Protein AF-A0A7W4G351-F1 (afdb_monomer_lite)

pLDDT: mean 87.18, std 16.2, range [34.84, 98.94]

Sequence (224 aa):
IVEAGATVTFDIKSRIDVRGEWLIAQGVTIQSGSGVQFNIYGVLTTTGVEGSEVVFTSSLDIPEKGSWSGIHVYNGSNVTLRYTQVKYAIYGIREVSISSATHLDIQYSLFEQNTHAIYINESKSDSGFISTIHYNSFVDNTTNLNTNGDYGSTIIDARYNWWGTADISEIMAKIYDRQDTSRSLLVNYGAYRRSIAWDDVFTNSIAVSWPEDLLVDGEYVLDG

Radius of gyration: 17.15 Å; chains: 1; bounding box: 39×33×50 Å

Foldse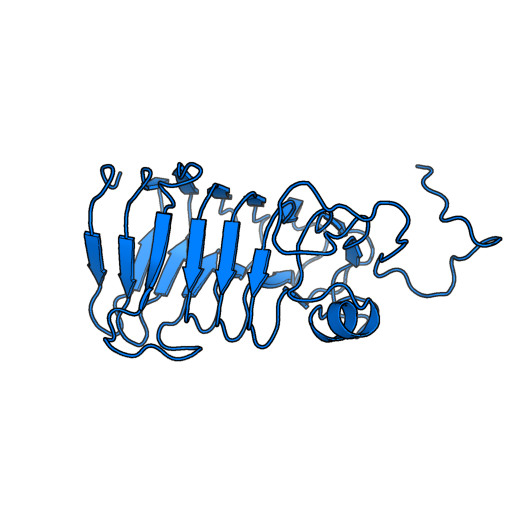ek 3Di:
DADALAEAEDEALDEAEAQEEDEAEFQYEYAYAAAYEYEFNEEYEYHYDVVGAYEYYHPDPDAAAQRYAEYEYEAPYEYAHDRYEQERHLEPYHYDYDAAEYEAHHACYEYERYQEPHEEADADDPNVHAYEQAHYEYANHVADYAFFAQDAPDEYNHEQYHQNAQDLVVSVVRHHACLNHNRGHKYAHAQYAHDNDSPRTDRPDRNINDDPVQDDPNDRPPDD

Structure (mmCIF, N/CA/C/O backbone):
data_AF-A0A7W4G351-F1
#
_entry.id   AF-A0A7W4G351-F1
#
loop_
_atom_site.group_PDB
_atom_site.id
_atom_site.type_symbol
_atom_site.label_atom_id
_atom_site.label_alt_id
_atom_site.label_comp_id
_atom_site.label_asym_id
_atom_site.label_entity_id
_atom_site.label_seq_id
_atom_site.pdbx_PDB_ins_code
_atom_site.Cartn_x
_atom_site.Cartn_y
_atom_site.Cartn_z
_atom_site.occupancy
_atom_site.B_iso_or_equiv
_atom_site.auth_seq_id
_atom_site.auth_comp_id
_atom_site.auth_asym_id
_atom_site.auth_atom_id
_atom_site.pdbx_PDB_model_num
ATOM 1 N N . ILE A 1 1 ? -3.356 -8.841 20.018 1.00 87.31 1 ILE A N 1
ATOM 2 C CA . ILE A 1 1 ? -4.425 -9.353 19.131 1.00 87.31 1 ILE A CA 1
ATOM 3 C C . ILE A 1 1 ? -5.560 -8.340 19.166 1.00 87.31 1 ILE A C 1
ATOM 5 O O . ILE A 1 1 ? -5.818 -7.808 20.242 1.00 87.31 1 ILE A O 1
ATOM 9 N N . VAL A 1 2 ? -6.166 -8.024 18.023 1.00 91.44 2 VAL A N 1
ATOM 10 C CA . VAL A 1 2 ? -7.437 -7.286 17.953 1.00 91.44 2 VAL A CA 1
ATOM 11 C C . VAL A 1 2 ? -8.511 -8.279 17.530 1.00 91.44 2 VAL A C 1
ATOM 13 O O . VAL A 1 2 ? -8.361 -8.934 16.500 1.00 91.44 2 VAL A O 1
ATOM 16 N N . GLU A 1 3 ? -9.540 -8.418 18.361 1.00 91.88 3 GLU A N 1
ATOM 17 C CA . GLU A 1 3 ? -10.611 -9.399 18.172 1.00 91.88 3 GLU A CA 1
ATOM 18 C C . GLU A 1 3 ? -11.495 -9.061 16.968 1.00 91.88 3 GLU A C 1
ATOM 20 O O . GLU A 1 3 ? -11.647 -7.895 16.601 1.00 91.88 3 GLU A O 1
ATOM 25 N N . ALA A 1 4 ? -12.087 -10.093 16.362 1.00 94.44 4 ALA A N 1
ATOM 26 C CA . ALA A 1 4 ? -12.851 -9.971 15.123 1.00 94.44 4 ALA A CA 1
ATOM 27 C C . ALA A 1 4 ? -14.000 -8.954 15.231 1.00 94.44 4 ALA A C 1
ATOM 29 O O . ALA A 1 4 ? -14.696 -8.884 16.245 1.00 94.44 4 ALA A O 1
ATOM 30 N N . GLY A 1 5 ? -14.214 -8.183 14.163 1.00 92.06 5 GLY A N 1
ATOM 31 C CA . GLY A 1 5 ? -15.295 -7.193 14.075 1.00 92.06 5 GLY A CA 1
ATOM 32 C C . GLY A 1 5 ? -15.109 -5.931 14.926 1.00 92.06 5 GLY A C 1
ATOM 33 O O . GLY A 1 5 ? -16.004 -5.088 14.957 1.00 92.06 5 GLY A O 1
ATOM 34 N N . ALA A 1 6 ? -13.987 -5.782 15.637 1.00 97.25 6 ALA A N 1
ATOM 35 C CA . ALA A 1 6 ? -13.736 -4.595 16.446 1.00 97.25 6 ALA A CA 1
ATOM 36 C C . ALA A 1 6 ? -13.453 -3.354 15.583 1.00 97.25 6 ALA A C 1
ATOM 38 O O . ALA A 1 6 ? -12.800 -3.437 14.544 1.00 97.25 6 ALA A O 1
ATOM 39 N N . THR A 1 7 ? -13.852 -2.183 16.080 1.00 97.88 7 THR A N 1
ATOM 40 C CA . THR A 1 7 ? -13.367 -0.893 15.574 1.00 97.88 7 THR A CA 1
ATOM 41 C C . THR A 1 7 ? -12.380 -0.309 16.573 1.00 97.88 7 THR A C 1
ATOM 43 O O . THR A 1 7 ? -12.706 -0.146 17.749 1.00 97.88 7 THR A O 1
ATOM 46 N N . VAL A 1 8 ? -11.174 0.010 16.109 1.00 97.06 8 VAL A N 1
ATOM 47 C CA . VAL A 1 8 ? -10.125 0.656 16.902 1.00 97.06 8 VAL A CA 1
ATOM 48 C C . VAL A 1 8 ? -9.803 1.998 16.267 1.00 97.06 8 VAL A C 1
ATOM 50 O O . VAL A 1 8 ? -9.425 2.058 15.098 1.00 97.06 8 VAL A O 1
ATOM 53 N N . THR A 1 9 ? -9.921 3.069 17.043 1.00 96.81 9 THR A N 1
ATOM 54 C CA . THR A 1 9 ? -9.647 4.428 16.572 1.00 96.81 9 THR A CA 1
ATOM 55 C C . THR A 1 9 ? -8.379 4.957 17.227 1.00 96.81 9 THR A C 1
ATOM 57 O O . THR A 1 9 ? -8.224 4.897 18.446 1.00 96.81 9 THR A O 1
ATOM 60 N N . PHE A 1 10 ? -7.477 5.484 16.406 1.00 95.50 10 PHE A N 1
ATOM 61 C CA . PHE A 1 10 ? -6.283 6.197 16.830 1.00 95.50 10 PHE A CA 1
ATOM 62 C C . PHE A 1 10 ? 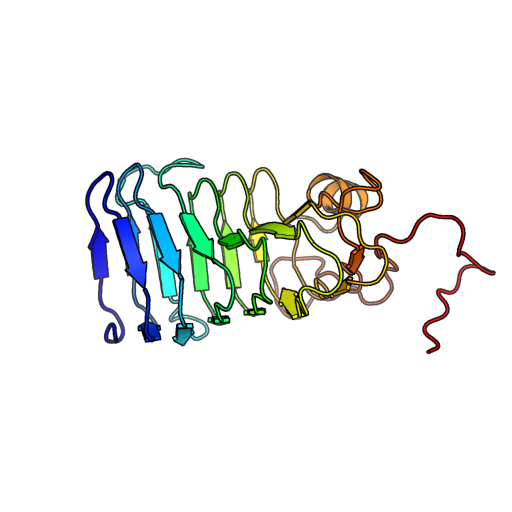-6.435 7.678 16.487 1.00 95.50 10 PHE A C 1
ATOM 64 O O . PHE A 1 10 ? -6.618 8.039 15.324 1.00 95.50 10 PHE A O 1
ATOM 71 N N . ASP A 1 11 ? -6.324 8.537 17.497 1.00 91.38 11 ASP A N 1
ATOM 72 C CA . ASP A 1 11 ? -6.403 9.989 17.336 1.00 91.38 11 ASP A CA 1
ATOM 73 C C . ASP A 1 11 ? -5.173 10.561 16.612 1.00 91.38 11 ASP A C 1
ATOM 75 O O . ASP A 1 11 ? -4.183 9.871 16.358 1.00 91.38 11 ASP A O 1
ATOM 79 N N . ILE A 1 12 ? -5.215 11.859 16.310 1.00 90.62 12 ILE A N 1
ATOM 80 C CA . ILE A 1 12 ? -4.188 12.574 15.544 1.00 90.62 12 ILE A CA 1
ATOM 81 C C . ILE A 1 12 ? -2.759 12.359 16.072 1.00 90.62 12 ILE A C 1
ATOM 83 O O . ILE A 1 12 ? -2.499 12.374 17.273 1.00 90.62 12 ILE A O 1
ATOM 87 N N . LYS A 1 13 ? -1.807 12.221 15.143 1.00 82.81 13 LYS A N 1
ATOM 88 C CA . LYS A 1 13 ? -0.359 12.096 15.393 1.00 82.81 13 LYS A CA 1
ATOM 89 C C . LYS A 1 13 ? 0.038 10.968 16.358 1.00 82.81 13 LYS A C 1
ATOM 91 O O . LYS A 1 13 ? 1.159 10.978 16.871 1.00 82.81 13 LYS A O 1
ATOM 96 N N . SER A 1 14 ? -0.839 9.988 16.589 1.00 85.81 14 SER A N 1
ATOM 97 C CA . SER A 1 14 ? -0.485 8.786 17.341 1.00 85.81 14 SER A CA 1
ATOM 98 C C . SER A 1 14 ? 0.629 8.030 16.619 1.00 85.81 14 SER A C 1
ATOM 100 O O . SER A 1 14 ? 0.583 7.825 15.404 1.00 85.81 14 SER A O 1
ATOM 102 N N . ARG A 1 15 ? 1.629 7.589 17.382 1.00 86.81 15 ARG A N 1
ATOM 103 C CA . ARG A 1 15 ? 2.702 6.726 16.895 1.00 86.81 15 ARG A CA 1
ATOM 104 C C . ARG A 1 15 ? 2.541 5.353 17.529 1.00 86.81 15 ARG A C 1
ATOM 106 O O . ARG A 1 15 ? 2.669 5.226 18.745 1.00 86.81 15 ARG A O 1
ATOM 113 N N . ILE A 1 16 ? 2.279 4.344 16.707 1.00 95.00 16 ILE A N 1
ATOM 114 C CA . ILE A 1 16 ? 2.083 2.971 17.166 1.00 95.00 16 ILE A CA 1
ATOM 115 C C . ILE A 1 16 ? 3.319 2.175 16.767 1.00 95.00 16 ILE A C 1
ATOM 117 O O . ILE A 1 16 ? 3.558 1.978 15.582 1.00 95.00 16 ILE A O 1
ATOM 121 N N . ASP A 1 17 ? 4.105 1.723 17.742 1.00 96.75 17 ASP A N 1
ATOM 122 C CA . ASP A 1 17 ? 5.301 0.917 17.492 1.00 96.75 17 ASP A CA 1
ATOM 123 C C . ASP A 1 17 ? 5.014 -0.561 17.800 1.00 96.75 17 ASP A C 1
ATOM 125 O O . ASP A 1 17 ? 4.865 -0.956 18.958 1.00 96.75 17 ASP A O 1
ATOM 129 N N . VAL A 1 18 ? 4.982 -1.398 16.765 1.00 96.56 18 VAL A N 1
ATOM 130 C CA . VAL A 1 18 ? 4.818 -2.852 16.872 1.00 96.56 18 VAL A CA 1
ATOM 131 C C . VAL A 1 18 ? 6.193 -3.502 16.865 1.00 96.56 18 VAL A C 1
ATOM 133 O O . VAL A 1 18 ? 6.827 -3.607 15.821 1.00 96.56 18 VAL A O 1
ATOM 136 N N . ARG A 1 19 ? 6.672 -3.928 18.038 1.00 96.06 19 ARG A N 1
ATOM 137 C CA . ARG A 1 19 ? 7.974 -4.613 18.187 1.00 96.06 19 ARG A CA 1
ATOM 138 C C . ARG A 1 19 ? 7.872 -6.131 18.324 1.00 96.06 19 ARG A C 1
ATOM 140 O O . ARG A 1 19 ? 8.857 -6.822 18.105 1.00 96.06 19 ARG A O 1
ATOM 147 N N . GLY A 1 20 ? 6.710 -6.622 18.743 1.00 96.12 20 GLY A N 1
ATOM 148 C CA . GLY A 1 20 ? 6.386 -8.045 18.787 1.00 96.12 20 GLY A CA 1
ATOM 149 C C . GLY A 1 20 ? 5.478 -8.407 17.620 1.00 96.12 20 GLY A C 1
ATOM 150 O O . GLY A 1 20 ? 5.702 -7.966 16.497 1.00 96.12 20 GLY A O 1
ATOM 151 N N . GLU A 1 21 ? 4.424 -9.158 17.909 1.00 97.38 21 GLU A N 1
ATOM 152 C CA . GLU A 1 21 ? 3.400 -9.518 16.934 1.00 97.38 21 GLU A CA 1
ATOM 153 C C . GLU A 1 21 ? 2.127 -8.685 17.128 1.00 97.38 21 GLU A C 1
ATOM 155 O O . GLU A 1 21 ? 1.604 -8.557 18.241 1.00 97.38 21 GLU A O 1
ATOM 160 N N . TRP A 1 22 ? 1.600 -8.152 16.027 1.00 98.06 22 TRP A N 1
ATOM 161 C CA . TRP A 1 22 ? 0.268 -7.575 15.949 1.00 98.06 22 TRP A CA 1
ATOM 162 C C . TRP A 1 22 ? -0.599 -8.395 14.996 1.00 98.06 22 TRP A C 1
ATOM 164 O O . TRP A 1 22 ? -0.556 -8.229 13.780 1.00 98.06 22 TRP A O 1
ATOM 174 N N . LEU A 1 23 ? -1.394 -9.286 15.582 1.00 98.31 23 LEU A N 1
ATOM 175 C CA . LEU A 1 23 ? -2.431 -10.036 14.882 1.00 98.31 23 LEU A CA 1
ATOM 176 C C . LEU A 1 23 ? -3.756 -9.265 14.913 1.00 98.31 23 LEU A C 1
ATOM 178 O O . LEU A 1 23 ? -4.225 -8.886 15.996 1.00 98.31 23 LEU A O 1
ATOM 182 N N . ILE A 1 24 ? -4.359 -9.072 13.743 1.00 98.44 24 ILE A N 1
ATOM 183 C CA . ILE A 1 24 ? -5.639 -8.386 13.557 1.00 98.44 24 ILE A CA 1
ATOM 184 C C . ILE A 1 24 ? -6.614 -9.343 12.874 1.00 98.44 24 ILE A C 1
ATOM 186 O O . ILE A 1 24 ? -6.394 -9.756 11.733 1.00 98.44 24 ILE A O 1
ATOM 190 N N . ALA A 1 25 ? -7.676 -9.705 13.591 1.00 98.38 25 ALA A N 1
ATOM 191 C CA . ALA A 1 25 ? -8.669 -10.648 13.104 1.00 98.38 25 ALA A CA 1
ATOM 192 C C . ALA A 1 25 ? -9.581 -10.041 12.025 1.00 98.38 25 ALA A C 1
ATOM 194 O O . ALA A 1 25 ? -9.690 -8.823 11.895 1.00 98.38 25 ALA A O 1
ATOM 195 N N . GLN A 1 26 ? -10.261 -10.905 11.271 1.00 98.38 26 GLN A N 1
ATOM 196 C CA . GLN A 1 26 ? -11.242 -10.533 10.247 1.00 98.38 26 GLN A CA 1
ATOM 197 C C . GLN A 1 26 ? -12.287 -9.505 10.720 1.00 98.38 26 GLN A C 1
ATOM 199 O O . GLN A 1 26 ? -12.670 -9.461 11.895 1.00 98.38 26 GLN A O 1
ATOM 204 N N . GLY A 1 27 ? -12.769 -8.684 9.790 1.00 98.19 27 GLY A N 1
ATOM 205 C CA . GLY A 1 27 ? -13.804 -7.676 10.034 1.00 98.19 27 GLY A CA 1
ATOM 206 C C . GLY A 1 27 ? -13.375 -6.500 10.916 1.00 98.19 27 GLY A C 1
ATOM 207 O O . GLY A 1 27 ? -14.204 -5.647 11.229 1.00 98.19 27 GLY A O 1
ATOM 208 N N . VAL A 1 28 ? -12.115 -6.443 11.357 1.00 98.81 28 VAL A N 1
ATOM 209 C CA . VAL A 1 28 ? -11.618 -5.323 12.162 1.00 98.81 28 VAL A CA 1
ATOM 210 C C . VAL A 1 28 ? -11.478 -4.069 11.307 1.00 98.81 28 VAL A C 1
ATOM 212 O O . VAL A 1 28 ? -10.906 -4.111 10.220 1.00 98.81 28 VAL A O 1
ATOM 215 N N . THR A 1 29 ? -11.914 -2.931 11.846 1.00 98.75 29 THR A N 1
ATOM 216 C CA . THR A 1 29 ? -11.662 -1.605 11.270 1.00 98.75 29 THR A CA 1
ATOM 217 C C . THR A 1 29 ? -10.704 -0.807 12.153 1.00 98.75 29 THR A C 1
ATOM 219 O O . THR A 1 29 ? -10.980 -0.541 13.320 1.00 98.75 29 THR A O 1
ATOM 222 N N . ILE A 1 30 ? -9.584 -0.380 11.582 1.00 98.56 30 ILE A N 1
ATOM 223 C CA . ILE A 1 30 ? -8.613 0.538 12.170 1.00 98.56 30 ILE A CA 1
ATOM 224 C C . ILE A 1 30 ? -8.832 1.928 11.564 1.00 98.56 30 ILE A C 1
ATOM 226 O O . ILE A 1 30 ? -8.578 2.146 10.378 1.00 98.56 30 ILE A O 1
ATOM 230 N N . GLN A 1 31 ? -9.295 2.873 12.380 1.00 98.31 31 GLN A N 1
ATOM 231 C CA . GLN A 1 31 ? -9.504 4.267 11.991 1.00 98.31 31 GLN A CA 1
ATOM 232 C C . GLN A 1 31 ? -8.344 5.142 12.469 1.00 98.31 31 GLN A C 1
ATOM 234 O O . GLN A 1 31 ? -8.012 5.159 13.653 1.00 98.31 31 GLN A O 1
ATOM 239 N N . SER A 1 32 ? -7.760 5.901 11.549 1.00 98.44 32 SER A N 1
ATOM 240 C CA . SER A 1 32 ? -6.535 6.666 11.766 1.00 98.44 32 SER A CA 1
ATOM 241 C C . SER A 1 32 ? -6.770 8.162 11.580 1.00 98.44 32 SER A C 1
ATOM 243 O O . SER A 1 32 ? -7.141 8.621 10.496 1.00 98.44 32 SER A O 1
ATOM 245 N N . GLY A 1 33 ? -6.513 8.940 12.628 1.00 97.81 33 GLY A N 1
ATOM 246 C CA . GLY A 1 33 ? -6.476 10.394 12.549 1.00 97.81 33 GLY A CA 1
ATOM 247 C C . GLY A 1 33 ? -5.292 10.920 11.730 1.00 97.81 33 GLY A C 1
ATOM 248 O O . GLY A 1 33 ? -4.347 10.201 11.393 1.00 97.81 33 GLY A O 1
ATOM 249 N N . SER A 1 34 ? -5.310 12.225 11.449 1.00 97.00 34 SER A N 1
ATOM 250 C CA . SER A 1 34 ? -4.232 12.890 10.710 1.00 97.00 34 SER A CA 1
ATOM 251 C C . SER A 1 34 ? -2.862 12.664 11.352 1.00 97.00 34 SER A C 1
ATOM 253 O O . SER A 1 34 ? -2.674 12.873 12.553 1.00 97.00 34 SER A O 1
ATOM 255 N N . GLY A 1 35 ? -1.893 12.235 10.542 1.00 94.94 35 GLY A N 1
ATOM 256 C CA . GLY A 1 35 ? -0.518 11.975 10.967 1.00 94.94 35 GLY A CA 1
ATOM 257 C C . GLY A 1 35 ? -0.296 10.656 11.714 1.00 94.94 35 GLY A C 1
ATOM 258 O O . GLY A 1 35 ? 0.844 10.388 12.096 1.00 94.94 35 GLY A O 1
ATOM 259 N N . VAL A 1 36 ? -1.331 9.833 11.927 1.00 97.88 36 VAL A N 1
ATOM 260 C CA . VAL A 1 36 ? -1.168 8.503 12.535 1.00 97.88 36 VAL A CA 1
ATOM 261 C C . VAL A 1 36 ? -0.302 7.618 11.652 1.00 97.88 36 VAL A C 1
ATOM 263 O O . VAL A 1 36 ? -0.518 7.527 10.442 1.00 97.88 36 VAL A O 1
ATOM 266 N N . GLN A 1 37 ? 0.669 6.962 12.284 1.00 96.69 37 GLN A N 1
ATOM 267 C CA . GLN A 1 37 ? 1.624 6.071 11.638 1.00 96.69 37 GLN A CA 1
ATOM 268 C C . GLN A 1 37 ? 1.769 4.780 12.449 1.00 96.69 37 GLN A C 1
ATOM 270 O O . GLN A 1 37 ? 2.026 4.826 13.658 1.00 96.69 37 GLN A O 1
ATOM 275 N N . PHE A 1 38 ? 1.661 3.637 11.769 1.00 97.94 38 PHE A N 1
ATOM 276 C CA . PHE A 1 38 ? 1.960 2.324 12.344 1.00 97.94 38 PHE A CA 1
ATOM 277 C C . PHE A 1 38 ? 3.384 1.927 11.971 1.00 97.94 38 PHE A C 1
ATOM 279 O O . PHE A 1 38 ? 3.656 1.636 10.813 1.00 97.94 38 PHE A O 1
ATOM 286 N N . ASN A 1 39 ? 4.297 1.923 12.935 1.00 97.38 39 ASN A N 1
ATOM 287 C CA . ASN A 1 39 ? 5.671 1.478 12.747 1.00 97.38 39 ASN A CA 1
ATOM 288 C C . ASN A 1 39 ? 5.787 0.004 13.086 1.00 97.38 39 ASN A C 1
ATOM 290 O O . ASN A 1 39 ? 5.712 -0.385 14.253 1.00 97.38 39 ASN A O 1
ATOM 294 N N . ILE A 1 40 ? 6.012 -0.810 12.071 1.00 97.56 40 ILE A N 1
ATOM 295 C CA . ILE A 1 40 ? 6.242 -2.234 12.223 1.00 97.56 40 ILE A CA 1
ATOM 296 C C . ILE A 1 40 ? 7.750 -2.450 12.310 1.00 97.56 40 ILE A C 1
ATOM 298 O O . ILE A 1 40 ? 8.480 -2.157 11.367 1.00 97.56 40 ILE A O 1
ATOM 302 N N . TYR A 1 41 ? 8.193 -2.903 13.481 1.00 95.50 41 TYR A N 1
ATOM 303 C CA . TYR A 1 41 ? 9.545 -3.394 13.767 1.00 95.50 41 TYR A CA 1
ATOM 304 C C . TYR A 1 41 ? 9.566 -4.915 14.012 1.00 95.50 41 TYR A C 1
ATOM 306 O O . TYR A 1 41 ? 10.632 -5.482 14.233 1.00 95.50 41 TYR A O 1
ATOM 314 N N . GLY A 1 42 ? 8.390 -5.547 14.068 1.00 96.12 42 GLY A N 1
ATOM 315 C CA . GLY A 1 42 ? 8.196 -6.974 14.308 1.00 96.12 42 GLY A CA 1
ATOM 316 C C . GLY A 1 42 ? 7.281 -7.587 13.252 1.00 96.12 42 GLY A C 1
ATOM 317 O O . GLY A 1 42 ? 7.549 -7.479 12.057 1.00 96.12 42 GLY A O 1
ATOM 318 N N . VAL A 1 43 ? 6.196 -8.227 13.688 1.00 97.38 43 VAL A N 1
ATOM 319 C CA . VAL A 1 43 ? 5.259 -8.933 12.805 1.00 97.38 43 VAL A CA 1
ATOM 320 C C . VAL A 1 43 ? 3.903 -8.233 12.785 1.00 97.38 43 VAL A C 1
ATOM 322 O O . VAL A 1 43 ? 3.337 -7.952 13.842 1.00 97.38 43 VAL A O 1
ATOM 325 N N . LEU A 1 44 ? 3.367 -7.981 11.592 1.00 98.50 44 LEU A N 1
ATOM 326 C CA . LEU A 1 44 ? 1.975 -7.586 11.376 1.00 98.50 44 LEU A CA 1
ATOM 327 C C . LEU A 1 44 ? 1.285 -8.663 10.544 1.00 98.50 44 LEU A C 1
ATOM 329 O O . LEU A 1 44 ? 1.702 -8.933 9.421 1.00 98.50 44 LEU A O 1
ATOM 333 N N . THR A 1 45 ? 0.199 -9.214 11.074 1.00 98.62 45 THR A N 1
ATOM 334 C CA . THR A 1 45 ? -0.604 -10.221 10.381 1.00 98.62 45 THR A CA 1
ATOM 335 C C . THR A 1 45 ? -2.064 -9.809 10.416 1.00 98.62 45 THR A C 1
ATOM 337 O O . THR A 1 45 ? -2.641 -9.646 11.494 1.00 98.62 45 THR A O 1
ATOM 340 N N . THR A 1 46 ? -2.685 -9.684 9.248 1.00 98.56 46 THR A N 1
ATOM 341 C CA . THR A 1 46 ? -4.144 -9.604 9.133 1.00 98.56 46 THR A CA 1
ATOM 342 C C . THR A 1 46 ? -4.702 -10.942 8.666 1.00 98.56 46 THR A C 1
ATOM 344 O O . THR A 1 46 ? -4.143 -11.600 7.789 1.00 98.56 46 THR A O 1
ATOM 347 N N . THR A 1 47 ? -5.817 -11.360 9.258 1.00 97.44 47 THR A N 1
ATOM 348 C CA . THR A 1 47 ? -6.491 -12.623 8.915 1.00 97.44 47 THR A CA 1
ATOM 349 C C . THR A 1 47 ? -7.884 -12.380 8.352 1.00 97.44 47 THR A C 1
ATOM 351 O O . THR A 1 47 ? -8.827 -13.096 8.680 1.00 97.44 47 THR A O 1
ATOM 354 N N . GLY A 1 48 ? -8.019 -11.346 7.515 1.00 98.06 48 GLY A N 1
ATOM 355 C CA . GLY A 1 48 ? -9.256 -11.081 6.793 1.00 98.06 48 GLY A CA 1
ATOM 356 C C . GLY A 1 48 ? -9.663 -12.260 5.911 1.00 98.06 48 GLY A C 1
ATOM 357 O O . GLY A 1 48 ? -8.829 -13.069 5.493 1.00 98.06 48 GLY A O 1
ATOM 358 N N . VAL A 1 49 ? -10.946 -12.299 5.574 1.00 97.12 49 VAL A N 1
ATOM 359 C CA . VAL A 1 49 ? -11.523 -13.213 4.580 1.00 97.12 49 VAL A CA 1
ATOM 360 C C . VAL A 1 49 ? -12.439 -12.432 3.642 1.00 97.12 49 VAL A C 1
ATOM 362 O O . VAL A 1 49 ? -12.823 -11.305 3.956 1.00 97.12 49 VAL A O 1
ATOM 365 N N . GLU A 1 50 ? -12.801 -13.021 2.504 1.00 95.31 50 GLU A N 1
ATOM 366 C CA . GLU A 1 50 ? -13.753 -12.414 1.569 1.00 95.31 50 GLU A CA 1
ATOM 367 C C . GLU A 1 50 ? -15.078 -12.081 2.278 1.00 95.31 50 GLU A C 1
ATOM 369 O O . GLU A 1 50 ? -15.687 -12.939 2.921 1.00 95.31 50 GLU A O 1
ATOM 374 N N . GLY A 1 51 ? -15.505 -10.817 2.207 1.00 95.69 51 GLY A N 1
ATOM 375 C CA . GLY A 1 51 ? -16.705 -10.309 2.878 1.00 95.69 51 GLY A CA 1
ATOM 376 C C . GLY A 1 51 ? -16.535 -9.999 4.371 1.00 95.69 51 GLY A C 1
ATOM 377 O O . GLY A 1 51 ? -17.489 -9.561 5.016 1.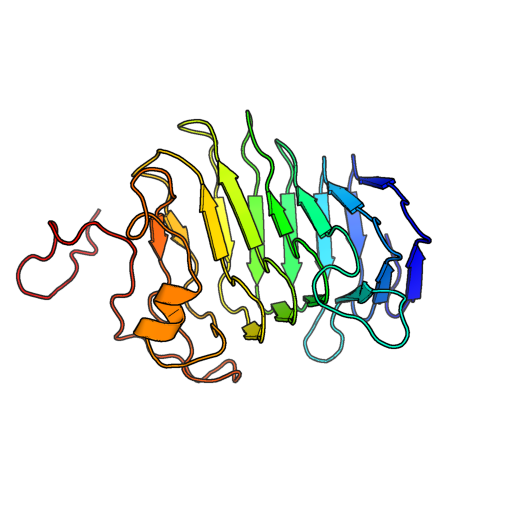00 95.69 51 GLY A O 1
ATOM 378 N N . SER A 1 52 ? -15.349 -10.222 4.942 1.00 97.94 52 SER A N 1
ATOM 379 C CA . SER A 1 52 ? -14.988 -9.812 6.304 1.00 97.94 52 SER A CA 1
ATOM 380 C C . SER A 1 52 ? -13.546 -9.309 6.332 1.00 97.94 52 SER A C 1
ATOM 382 O O . SER A 1 52 ? -12.667 -9.822 7.034 1.00 97.94 52 SER A O 1
ATOM 384 N N . GLU A 1 53 ? -13.291 -8.298 5.512 1.00 98.62 53 GLU A N 1
ATOM 385 C CA . GLU A 1 53 ? -11.970 -7.721 5.342 1.00 98.62 53 GLU A CA 1
ATOM 386 C C . GLU A 1 53 ? -11.493 -7.008 6.614 1.00 98.62 53 GLU A C 1
ATOM 388 O O . GLU A 1 53 ? -12.281 -6.486 7.404 1.00 98.62 53 GLU A O 1
ATOM 393 N N . VAL A 1 54 ? -10.174 -6.943 6.793 1.00 98.88 54 V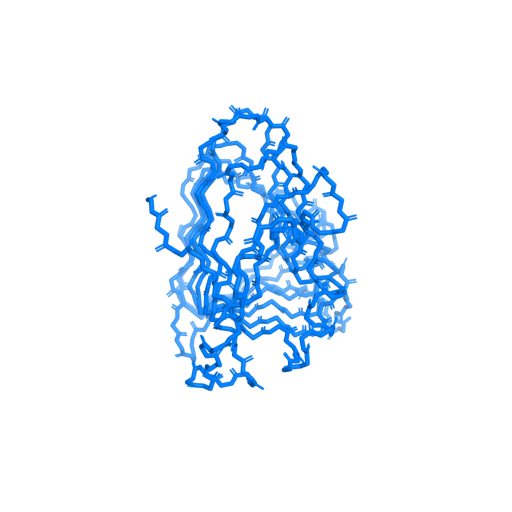AL A N 1
ATOM 394 C CA . VAL A 1 54 ? -9.565 -5.990 7.731 1.00 98.88 54 VAL A CA 1
ATOM 395 C C . VAL A 1 54 ? -9.431 -4.645 7.028 1.00 98.88 54 VAL A C 1
ATOM 397 O O . VAL A 1 54 ? -8.913 -4.593 5.918 1.00 98.88 54 VAL A O 1
ATOM 400 N N . VAL A 1 55 ? -9.856 -3.549 7.651 1.00 98.88 55 VAL A N 1
ATOM 401 C CA . VAL A 1 55 ? -9.864 -2.220 7.024 1.00 98.88 55 VAL A CA 1
ATOM 402 C C . VAL A 1 55 ? -8.970 -1.256 7.792 1.00 98.88 55 VAL A C 1
ATOM 404 O O . VAL A 1 55 ? -9.263 -0.918 8.930 1.00 98.88 55 VAL A O 1
ATOM 407 N N . PHE A 1 56 ? -7.917 -0.747 7.157 1.00 98.88 56 PHE A N 1
ATOM 408 C CA . PHE A 1 56 ? -7.165 0.425 7.607 1.00 98.88 56 PHE A CA 1
ATOM 409 C C . PHE A 1 56 ? -7.644 1.653 6.834 1.00 98.88 56 PHE A C 1
ATOM 411 O O . PHE A 1 56 ? -7.541 1.703 5.607 1.00 98.88 56 PHE A O 1
ATOM 418 N N . THR A 1 57 ? -8.173 2.650 7.537 1.00 98.75 57 THR A N 1
ATOM 419 C CA . THR A 1 57 ? -8.768 3.841 6.918 1.00 98.75 57 THR A CA 1
ATOM 420 C C . THR A 1 57 ? -8.589 5.081 7.791 1.00 98.75 57 THR A C 1
ATOM 422 O O . THR A 1 57 ? -8.105 5.008 8.919 1.00 98.75 57 THR A O 1
ATOM 425 N N . SER A 1 58 ? -8.975 6.243 7.272 1.00 98.31 58 SER A N 1
ATOM 426 C CA . SER A 1 58 ? -9.014 7.479 8.048 1.00 98.31 58 SER A CA 1
ATOM 427 C C . SER A 1 58 ? -10.200 7.505 9.019 1.00 98.31 58 SER A C 1
ATOM 429 O O . SER A 1 58 ? -11.239 6.902 8.761 1.00 98.31 58 SER A O 1
ATOM 431 N N . SER A 1 59 ? -10.059 8.238 10.123 1.00 97.62 59 SER A N 1
ATOM 432 C CA . SER A 1 59 ? -11.159 8.554 11.042 1.00 97.62 59 SER A CA 1
ATOM 433 C C . SER A 1 59 ? -12.006 9.764 10.614 1.00 97.62 59 SER A C 1
ATOM 435 O O . SER A 1 59 ? -12.899 10.160 11.359 1.00 97.62 59 SER A O 1
ATOM 437 N N . LEU A 1 60 ? -11.716 10.390 9.466 1.00 97.19 60 LEU A N 1
ATOM 438 C CA . LEU A 1 60 ? -12.487 11.520 8.939 1.00 97.19 60 LEU A CA 1
ATOM 439 C C . LEU A 1 60 ? -13.806 11.062 8.304 1.00 97.19 60 LEU A C 1
ATOM 441 O O . LEU A 1 60 ? -13.842 10.044 7.616 1.00 97.19 60 LEU A O 1
ATOM 445 N N . ASP A 1 61 ? -14.851 11.882 8.444 1.00 95.81 61 ASP A N 1
ATOM 446 C CA . ASP A 1 61 ? -16.149 11.658 7.786 1.00 95.81 61 ASP A CA 1
ATOM 447 C C . ASP A 1 61 ? -16.039 11.687 6.253 1.00 95.81 61 ASP A C 1
ATOM 449 O O . ASP A 1 61 ? -16.723 10.943 5.553 1.00 95.81 61 ASP A O 1
ATOM 453 N N . ILE A 1 62 ? -15.167 12.556 5.729 1.00 96.69 62 ILE A N 1
ATOM 454 C CA . ILE A 1 62 ? -14.869 12.690 4.299 1.00 96.69 62 ILE A CA 1
ATOM 455 C C . ILE A 1 62 ? -13.350 12.587 4.139 1.00 96.69 62 ILE A C 1
ATOM 457 O O . ILE A 1 62 ? -12.649 13.592 4.277 1.00 96.69 62 ILE A O 1
ATOM 461 N N . PRO A 1 63 ? -12.815 11.377 3.928 1.00 97.81 63 PRO A N 1
ATOM 462 C CA . PRO A 1 63 ? -11.382 11.183 3.809 1.00 97.81 63 PRO A CA 1
ATOM 463 C C . PRO A 1 63 ? -10.878 11.492 2.395 1.00 97.81 63 PRO A C 1
ATOM 465 O O . PRO A 1 63 ? -11.515 11.174 1.394 1.00 97.81 63 PRO A O 1
ATOM 468 N N . GLU A 1 64 ? -9.681 12.063 2.323 1.00 98.19 64 GLU A N 1
ATOM 469 C CA . GLU A 1 64 ? -8.926 12.289 1.088 1.00 98.19 64 GLU A CA 1
ATOM 470 C C . GLU A 1 64 ? -7.636 11.453 1.079 1.00 98.19 64 GLU A C 1
ATOM 472 O O . GLU A 1 64 ? -7.169 10.983 2.123 1.00 98.19 64 GLU A O 1
ATOM 477 N N . LYS A 1 65 ? -7.012 11.291 -0.093 1.00 98.69 65 LYS A N 1
ATOM 478 C CA . LYS A 1 65 ? -5.652 10.734 -0.205 1.00 98.69 65 LYS A CA 1
ATOM 479 C C . LYS A 1 65 ? -4.709 11.445 0.767 1.00 98.69 65 LYS A C 1
ATOM 481 O O . LYS A 1 65 ? -4.598 12.666 0.737 1.00 98.69 65 LYS A O 1
ATOM 486 N N . GLY A 1 66 ? -4.001 10.692 1.602 1.00 98.38 66 GLY A N 1
ATOM 487 C CA . GLY A 1 66 ? -3.066 11.275 2.564 1.00 98.38 66 GLY A CA 1
ATOM 488 C C . GLY A 1 66 ? -3.674 11.719 3.895 1.00 98.38 66 GLY A C 1
ATOM 489 O O . GLY A 1 66 ? -2.996 12.388 4.673 1.00 98.38 66 GLY A O 1
ATOM 490 N N . SER A 1 67 ? -4.912 11.322 4.197 1.00 98.31 67 SER A N 1
ATOM 491 C CA . SER A 1 67 ? -5.579 11.646 5.466 1.00 98.31 67 SER A CA 1
ATOM 492 C C . SER A 1 67 ? -4.886 11.059 6.702 1.00 98.31 67 SER A C 1
ATOM 494 O O . SER A 1 67 ? -5.134 11.518 7.814 1.00 98.31 67 SER A O 1
ATOM 496 N N . TRP A 1 68 ? -4.004 10.071 6.536 1.00 98.44 68 TRP A N 1
ATOM 497 C CA . TRP A 1 68 ? -3.141 9.513 7.583 1.00 98.44 68 TRP A CA 1
ATOM 498 C C . TRP A 1 68 ? -1.810 9.037 6.984 1.00 98.44 68 TRP A C 1
ATOM 500 O O . TRP A 1 68 ? -1.694 8.883 5.767 1.00 98.44 68 TRP A O 1
ATOM 510 N N . SER A 1 69 ? -0.779 8.845 7.812 1.00 98.06 69 SER A N 1
ATOM 511 C CA . SER A 1 69 ? 0.592 8.655 7.313 1.00 98.06 69 SER A CA 1
ATOM 512 C C . SER A 1 69 ? 0.776 7.321 6.596 1.00 98.06 69 SER A C 1
ATOM 514 O O . SER A 1 69 ? 1.327 7.299 5.496 1.00 98.06 69 SER A O 1
ATOM 516 N N . GLY A 1 70 ? 0.304 6.225 7.193 1.00 98.25 70 GLY A N 1
ATOM 517 C CA . GLY A 1 70 ? 0.468 4.896 6.614 1.00 98.25 70 GLY A CA 1
ATOM 518 C C . GLY A 1 70 ? 0.964 3.819 7.565 1.00 98.25 70 GLY A C 1
ATOM 519 O O . GLY A 1 70 ? 1.163 4.044 8.765 1.00 98.25 70 GLY A O 1
ATOM 520 N N . ILE A 1 71 ? 1.204 2.640 6.992 1.00 98.50 71 ILE A N 1
ATOM 521 C CA . ILE A 1 71 ? 1.884 1.519 7.647 1.00 98.50 71 ILE A CA 1
ATOM 522 C C . ILE A 1 71 ? 3.345 1.531 7.198 1.00 98.50 71 ILE A C 1
ATOM 524 O O . ILE A 1 71 ? 3.650 1.357 6.021 1.00 98.50 71 ILE A O 1
ATOM 528 N N . HIS A 1 72 ? 4.257 1.779 8.129 1.00 97.19 72 HIS A N 1
ATOM 529 C CA . HIS A 1 72 ? 5.687 1.896 7.878 1.00 97.19 72 HIS A CA 1
ATOM 530 C C . HIS A 1 72 ? 6.400 0.637 8.364 1.00 97.19 72 HIS A C 1
ATOM 532 O O . HIS A 1 72 ? 6.357 0.312 9.549 1.00 97.19 72 HIS A O 1
ATOM 538 N N . VAL A 1 73 ? 7.068 -0.056 7.452 1.00 95.44 73 VAL A N 1
ATOM 539 C CA . VAL A 1 73 ? 7.701 -1.355 7.683 1.00 95.44 73 VAL A CA 1
ATOM 540 C C . VAL A 1 73 ? 9.210 -1.161 7.738 1.00 95.44 73 VAL A C 1
ATOM 542 O O . VAL A 1 73 ? 9.803 -0.656 6.790 1.00 95.44 73 VAL A O 1
ATOM 545 N N . TYR A 1 74 ? 9.833 -1.519 8.858 1.00 92.81 74 TYR A N 1
ATOM 546 C CA . TYR A 1 74 ? 11.262 -1.308 9.101 1.00 92.81 74 TYR A CA 1
ATOM 547 C C . TYR A 1 74 ? 12.053 -2.619 9.044 1.00 92.81 74 TYR A C 1
ATOM 549 O O . TYR A 1 74 ? 11.479 -3.702 9.127 1.00 92.81 74 TYR A O 1
ATOM 557 N N . ASN A 1 75 ? 13.382 -2.504 8.958 1.00 88.88 75 ASN A N 1
ATOM 558 C CA . ASN A 1 75 ? 14.359 -3.604 8.957 1.00 88.88 75 ASN A CA 1
ATOM 559 C C . ASN A 1 75 ? 13.929 -4.843 9.766 1.00 88.88 75 ASN A C 1
ATOM 561 O O . ASN A 1 75 ? 13.663 -4.731 10.964 1.00 88.88 75 ASN A O 1
ATOM 565 N N . GLY A 1 76 ? 13.952 -6.021 9.137 1.00 88.12 76 GLY A N 1
ATOM 566 C CA . GLY A 1 76 ? 13.685 -7.300 9.808 1.00 88.12 76 GLY A CA 1
ATOM 567 C C . GLY A 1 76 ? 12.207 -7.604 10.065 1.00 88.12 76 GLY A C 1
ATOM 568 O O . GLY A 1 76 ? 11.903 -8.637 10.660 1.00 88.12 76 GLY A O 1
ATOM 569 N N . SER A 1 77 ? 11.293 -6.727 9.644 1.00 92.81 77 SER A N 1
ATOM 570 C CA . SER A 1 77 ? 9.858 -6.923 9.855 1.00 92.81 77 SER A CA 1
ATOM 571 C C . SER A 1 77 ? 9.252 -7.914 8.868 1.00 92.81 77 SER A C 1
ATOM 573 O O . SER A 1 77 ? 9.690 -8.028 7.722 1.00 92.81 77 SER A O 1
ATOM 575 N N . ASN A 1 78 ? 8.180 -8.570 9.305 1.00 94.25 78 ASN A N 1
ATOM 576 C CA . ASN A 1 78 ? 7.362 -9.445 8.475 1.00 94.25 78 ASN A CA 1
ATOM 577 C C . ASN A 1 78 ? 5.918 -8.931 8.465 1.00 94.25 78 ASN A C 1
ATOM 579 O O . ASN A 1 78 ? 5.305 -8.765 9.521 1.00 94.25 78 ASN A O 1
ATOM 583 N N . VAL A 1 79 ? 5.389 -8.650 7.278 1.00 97.19 79 VAL A N 1
ATOM 584 C CA . VAL A 1 79 ? 4.023 -8.168 7.094 1.00 97.19 79 VAL A CA 1
ATOM 585 C C . VAL A 1 79 ? 3.275 -9.120 6.182 1.00 97.19 79 VAL A C 1
ATOM 587 O O . VAL A 1 79 ? 3.605 -9.260 5.008 1.00 97.19 79 VAL A O 1
ATOM 590 N N . THR A 1 80 ? 2.228 -9.731 6.724 1.00 98.12 80 THR A N 1
ATOM 591 C CA . THR A 1 80 ? 1.289 -10.565 5.980 1.00 98.12 80 THR A CA 1
ATOM 592 C C . THR A 1 80 ? -0.065 -9.875 5.936 1.00 98.12 80 THR A C 1
ATOM 594 O O . THR A 1 80 ? -0.699 -9.687 6.977 1.00 98.12 80 THR A O 1
ATOM 597 N N . LEU A 1 81 ? -0.518 -9.522 4.731 1.00 98.50 81 LEU A N 1
ATOM 598 C CA . LEU A 1 81 ? -1.861 -8.996 4.506 1.00 98.50 81 LEU A CA 1
ATOM 599 C C . LEU A 1 81 ? -2.695 -9.992 3.699 1.00 98.50 81 LEU A C 1
ATOM 601 O O . LEU A 1 81 ? -2.288 -10.437 2.621 1.00 98.50 81 LEU A O 1
ATOM 605 N N . ARG A 1 82 ? -3.870 -10.340 4.228 1.00 97.25 82 ARG A N 1
ATOM 606 C CA . ARG A 1 82 ? -4.899 -11.141 3.550 1.00 97.25 82 ARG A CA 1
ATOM 607 C C . ARG A 1 82 ? -6.234 -10.434 3.656 1.00 97.25 82 ARG A C 1
ATOM 609 O O . ARG A 1 82 ? -6.570 -9.974 4.749 1.00 97.25 82 ARG A O 1
ATOM 616 N N . TYR A 1 83 ? -6.962 -10.327 2.539 1.00 98.06 83 TYR A N 1
ATOM 617 C CA . TYR A 1 83 ? -8.284 -9.683 2.481 1.00 98.06 83 TYR A CA 1
ATOM 618 C C . TYR A 1 83 ? -8.314 -8.396 3.308 1.00 98.06 83 TYR A C 1
ATOM 620 O O . TYR A 1 83 ? -9.091 -8.231 4.247 1.00 98.06 83 TYR A O 1
ATOM 628 N N . THR A 1 84 ? -7.341 -7.528 3.039 1.00 98.81 84 THR A N 1
ATOM 629 C CA . THR A 1 84 ? -7.138 -6.282 3.775 1.00 98.81 84 THR A CA 1
ATOM 630 C C . THR A 1 84 ? -7.373 -5.107 2.853 1.00 98.81 84 THR A C 1
ATOM 632 O O . THR A 1 84 ? -6.897 -5.100 1.723 1.00 98.81 84 THR A O 1
ATOM 635 N N . GLN A 1 85 ? -8.085 -4.100 3.336 1.00 98.88 85 GLN A N 1
ATOM 636 C CA . GLN A 1 85 ? -8.270 -2.835 2.649 1.00 98.88 85 GLN A CA 1
ATOM 637 C C . GLN A 1 85 ? -7.398 -1.776 3.313 1.00 98.88 85 GLN A C 1
ATOM 639 O O . GLN A 1 85 ? -7.494 -1.566 4.521 1.00 98.88 85 GLN A O 1
ATOM 644 N N . VAL A 1 86 ? -6.563 -1.093 2.537 1.00 98.94 86 VAL A N 1
ATOM 645 C CA . VAL A 1 86 ? -5.776 0.051 3.003 1.00 98.94 86 VAL A CA 1
ATOM 646 C C . VAL A 1 86 ? -6.176 1.272 2.191 1.00 98.94 86 VAL A C 1
ATOM 648 O O . VAL A 1 86 ? -5.973 1.316 0.973 1.00 98.94 86 VAL A O 1
ATOM 651 N N . LYS A 1 87 ? -6.791 2.247 2.864 1.00 98.88 87 LYS A N 1
ATOM 652 C CA . LYS A 1 87 ? -7.489 3.354 2.211 1.00 98.88 87 LYS A CA 1
ATOM 653 C C . LYS A 1 87 ? -7.025 4.714 2.714 1.00 98.88 87 LYS A C 1
ATOM 655 O O . LYS A 1 87 ? -6.814 4.887 3.913 1.00 98.88 87 LYS A O 1
ATOM 660 N N . TYR A 1 88 ? -6.955 5.702 1.820 1.00 98.88 88 TYR A N 1
ATOM 661 C CA . TYR A 1 88 ? -6.752 7.123 2.160 1.00 98.88 88 TYR A CA 1
ATOM 662 C C . TYR A 1 88 ? -5.422 7.473 2.851 1.00 98.88 88 TYR A C 1
ATOM 664 O O . TYR A 1 88 ? -5.294 8.543 3.448 1.00 98.88 88 TYR A O 1
ATOM 672 N N . ALA A 1 89 ? -4.411 6.607 2.779 1.00 98.81 89 ALA A N 1
ATOM 673 C CA . ALA A 1 89 ? -3.097 6.857 3.365 1.00 98.81 89 ALA A CA 1
ATOM 674 C C . ALA A 1 89 ? -2.216 7.726 2.455 1.00 98.81 89 ALA A C 1
ATOM 676 O O . ALA A 1 89 ? -2.419 7.790 1.238 1.00 98.81 89 ALA A O 1
ATOM 677 N N . ILE A 1 90 ? -1.181 8.353 3.026 1.00 98.69 90 ILE A N 1
ATOM 678 C CA . ILE A 1 90 ? -0.061 8.868 2.225 1.00 98.69 90 ILE A CA 1
ATOM 679 C C . ILE A 1 90 ? 0.667 7.663 1.626 1.00 98.69 90 ILE A C 1
ATOM 681 O O . ILE A 1 90 ? 0.848 7.588 0.414 1.00 98.69 90 ILE A O 1
ATOM 685 N N . TYR A 1 91 ? 1.020 6.696 2.470 1.00 98.62 91 TYR A N 1
ATOM 686 C CA . TYR A 1 91 ? 1.584 5.422 2.051 1.00 98.62 91 TYR A CA 1
ATOM 687 C C . TYR A 1 91 ? 0.719 4.291 2.593 1.00 98.62 91 TYR A C 1
ATOM 689 O O . TYR A 1 91 ? 0.662 4.106 3.804 1.00 98.62 91 TYR A O 1
ATOM 697 N N . GLY A 1 92 ? 0.057 3.516 1.735 1.00 98.69 92 GLY A N 1
ATOM 698 C CA . GLY A 1 92 ? -0.661 2.329 2.205 1.00 98.69 92 GLY A CA 1
ATOM 699 C C . GLY A 1 92 ? 0.302 1.394 2.945 1.00 98.69 92 GLY A C 1
ATOM 700 O O . GLY A 1 92 ? 0.100 1.080 4.117 1.00 98.69 92 GLY A O 1
ATOM 701 N N . ILE A 1 93 ? 1.418 1.074 2.289 1.00 98.12 93 ILE A N 1
ATOM 702 C CA . ILE A 1 93 ? 2.621 0.486 2.883 1.00 98.12 93 ILE A CA 1
ATOM 703 C C . ILE A 1 93 ? 3.834 1.322 2.469 1.00 98.12 93 ILE A C 1
ATOM 705 O O . ILE A 1 93 ? 4.023 1.612 1.287 1.00 98.12 93 ILE A O 1
ATOM 709 N N . ARG A 1 94 ? 4.679 1.682 3.437 1.00 96.50 94 ARG A N 1
ATOM 710 C CA . ARG A 1 94 ? 6.004 2.263 3.210 1.00 96.50 94 ARG A CA 1
ATOM 711 C C . ARG A 1 94 ? 7.060 1.358 3.809 1.00 96.50 94 ARG A C 1
ATOM 713 O O . ARG A 1 94 ? 7.245 1.330 5.022 1.00 96.50 94 ARG A O 1
ATOM 720 N N . GLU A 1 95 ? 7.766 0.649 2.959 1.00 92.25 95 GLU A N 1
ATOM 721 C CA . GLU A 1 95 ? 8.944 -0.110 3.339 1.00 92.25 95 GLU A CA 1
ATOM 722 C C . GLU A 1 95 ? 10.127 0.873 3.503 1.00 92.25 95 GLU A C 1
ATOM 724 O O . GLU A 1 95 ? 10.285 1.839 2.745 1.00 92.25 95 GLU A O 1
ATOM 729 N N . VAL A 1 96 ? 10.868 0.719 4.603 1.00 85.06 96 VAL A N 1
ATOM 730 C CA . VAL A 1 96 ? 11.945 1.615 5.046 1.00 85.06 96 VAL A CA 1
ATOM 731 C C . VAL A 1 96 ? 13.156 0.794 5.495 1.00 85.06 96 VAL A C 1
ATOM 733 O O . VAL A 1 96 ? 13.712 1.030 6.576 1.00 85.06 96 VAL A O 1
ATOM 736 N N . SER A 1 97 ? 13.563 -0.196 4.703 1.00 73.44 97 SER A N 1
ATOM 737 C CA . SER A 1 97 ? 14.751 -0.985 5.002 1.00 73.44 97 SER A CA 1
ATOM 738 C C . SER A 1 97 ? 16.020 -0.308 4.507 1.00 73.44 97 SER A C 1
ATOM 740 O O . SER A 1 97 ? 16.139 0.250 3.417 1.00 73.44 97 SER A O 1
ATOM 742 N N . ILE A 1 98 ? 17.019 -0.346 5.375 1.00 70.44 98 ILE A N 1
ATOM 743 C CA . ILE A 1 98 ? 18.360 0.173 5.120 1.00 70.44 98 ILE A CA 1
ATOM 744 C C . ILE A 1 98 ? 19.447 -0.837 5.497 1.00 70.44 98 ILE A C 1
ATOM 746 O O . ILE A 1 98 ? 20.635 -0.562 5.308 1.00 70.44 98 ILE A O 1
ATOM 750 N N . SER A 1 99 ? 19.090 -1.983 6.094 1.00 68.75 99 SER A N 1
ATOM 751 C CA . SER A 1 99 ? 20.091 -2.936 6.593 1.00 68.75 99 SER A CA 1
ATOM 752 C C . SER A 1 99 ? 19.673 -4.399 6.718 1.00 68.75 99 SER A C 1
ATOM 754 O O . SER A 1 99 ? 20.564 -5.224 6.909 1.00 68.75 99 SER A O 1
ATOM 756 N N . SER A 1 100 ? 18.386 -4.750 6.695 1.00 70.75 100 SER A N 1
ATOM 757 C CA . SER A 1 100 ? 17.950 -6.145 6.899 1.00 70.75 100 SER A CA 1
ATOM 758 C C . SER A 1 100 ? 16.656 -6.434 6.153 1.00 70.75 100 SER A C 1
ATOM 760 O O . SER A 1 100 ? 15.789 -5.562 6.133 1.00 70.75 100 SER A O 1
ATOM 762 N N . ALA A 1 101 ? 16.516 -7.646 5.604 1.00 75.44 101 ALA A N 1
ATOM 763 C CA . ALA A 1 101 ? 15.337 -8.074 4.848 1.00 75.44 101 ALA A CA 1
ATOM 764 C C . ALA A 1 101 ? 14.042 -7.674 5.552 1.00 75.44 101 ALA A C 1
ATOM 766 O O . ALA A 1 101 ? 13.847 -7.998 6.726 1.00 75.44 101 ALA A O 1
ATOM 767 N N . THR A 1 102 ? 13.155 -7.001 4.835 1.00 85.50 102 THR A N 1
ATOM 768 C CA . THR A 1 102 ? 11.732 -7.001 5.158 1.00 85.50 102 THR A CA 1
ATOM 769 C C . THR A 1 102 ? 11.047 -8.056 4.296 1.00 85.50 102 THR A C 1
ATOM 771 O O . THR A 1 102 ? 11.515 -8.399 3.208 1.00 85.50 102 THR A O 1
ATOM 774 N N . HIS A 1 103 ? 9.960 -8.624 4.807 1.00 88.75 103 HIS A N 1
ATOM 775 C CA . HIS A 1 103 ? 9.131 -9.560 4.055 1.00 88.75 103 HIS A CA 1
ATOM 776 C C . HIS A 1 103 ? 7.720 -9.001 3.951 1.00 88.75 103 HIS A C 1
ATOM 778 O O . HIS A 1 103 ? 7.074 -8.781 4.978 1.00 88.75 103 HIS A O 1
ATOM 784 N N . LEU A 1 104 ? 7.259 -8.764 2.722 1.00 92.94 104 LEU A N 1
ATOM 785 C CA . LEU A 1 104 ? 5.879 -8.385 2.443 1.00 92.94 104 LEU A CA 1
ATOM 786 C C . LEU A 1 104 ? 5.197 -9.530 1.697 1.00 92.94 104 LEU A C 1
ATOM 788 O O . LEU A 1 104 ? 5.532 -9.842 0.555 1.00 92.94 104 LEU A O 1
ATOM 792 N N . ASP A 1 105 ? 4.208 -10.130 2.339 1.00 95.25 105 ASP A N 1
ATOM 793 C CA . ASP A 1 105 ? 3.336 -11.123 1.735 1.00 95.25 105 ASP A CA 1
ATOM 794 C C . ASP A 1 105 ? 1.913 -10.562 1.695 1.00 95.25 105 ASP A C 1
ATOM 796 O O . ASP A 1 105 ? 1.145 -10.656 2.656 1.00 95.25 105 ASP A O 1
ATOM 800 N N . ILE A 1 106 ? 1.573 -9.913 0.585 1.00 97.38 106 ILE A N 1
ATOM 801 C CA . ILE A 1 106 ? 0.347 -9.135 0.420 1.00 97.38 106 ILE A CA 1
ATOM 802 C C . ILE A 1 106 ? -0.475 -9.788 -0.681 1.00 97.38 106 ILE A C 1
ATOM 804 O O . ILE A 1 106 ? -0.073 -9.801 -1.845 1.00 97.38 106 ILE A O 1
ATOM 808 N N . GLN A 1 107 ? -1.628 -10.338 -0.304 1.00 95.56 107 GLN A N 1
ATOM 809 C CA . GLN A 1 107 ? -2.499 -11.060 -1.227 1.00 95.56 107 GLN A CA 1
ATOM 810 C C . GLN A 1 107 ? -3.966 -10.773 -0.941 1.00 95.56 107 GLN A C 1
ATOM 812 O O . GLN A 1 107 ? -4.353 -10.492 0.199 1.00 95.56 107 GLN A O 1
ATOM 817 N N . TYR A 1 108 ? -4.795 -10.884 -1.975 1.00 96.31 108 TYR A N 1
ATOM 818 C CA . TYR A 1 108 ? -6.249 -10.715 -1.918 1.00 96.31 108 TYR A CA 1
ATOM 819 C C . TYR A 1 108 ? -6.680 -9.392 -1.280 1.00 96.31 108 TYR A C 1
ATOM 821 O O . TYR A 1 108 ? -7.744 -9.298 -0.681 1.00 96.31 108 TYR A O 1
ATOM 829 N N . SER A 1 109 ? -5.828 -8.371 -1.354 1.00 98.31 109 SER A N 1
ATOM 830 C CA . SER A 1 109 ? -5.995 -7.111 -0.634 1.00 98.31 109 SER A CA 1
ATOM 831 C C . SER A 1 109 ? -6.311 -5.960 -1.590 1.00 98.31 109 SER A C 1
ATOM 833 O O . SER A 1 109 ? -6.008 -6.013 -2.782 1.00 98.31 109 SER A O 1
ATOM 835 N N . LEU A 1 110 ? -6.945 -4.912 -1.066 1.00 98.56 110 LEU A N 1
ATOM 836 C CA . LEU A 1 110 ? -7.337 -3.709 -1.792 1.00 98.56 110 LEU A CA 1
ATOM 837 C C . LEU A 1 110 ? -6.550 -2.506 -1.273 1.00 98.56 110 LEU A C 1
ATOM 839 O O . LEU A 1 110 ? -6.607 -2.173 -0.092 1.00 98.56 110 LEU A O 1
ATOM 843 N N . PHE A 1 111 ? -5.887 -1.797 -2.177 1.00 98.88 111 PHE A N 1
ATOM 844 C CA . PHE A 1 111 ? -5.323 -0.481 -1.909 1.00 98.88 111 PHE A CA 1
ATOM 845 C C . PHE A 1 111 ? -6.113 0.551 -2.696 1.00 98.88 111 PHE A C 1
ATOM 847 O O . PHE A 1 111 ? -6.096 0.540 -3.929 1.00 98.88 111 PHE A O 1
ATOM 854 N N . GLU A 1 112 ? -6.803 1.441 -1.991 1.00 98.81 112 GLU A N 1
ATOM 855 C CA . GLU A 1 112 ? -7.734 2.376 -2.610 1.00 98.81 112 GLU A CA 1
ATOM 856 C C . GLU A 1 112 ? -7.491 3.817 -2.160 1.00 98.81 112 GLU A C 1
ATOM 858 O O . GLU A 1 112 ? -7.392 4.098 -0.966 1.00 98.81 112 GLU A O 1
ATOM 863 N N . GLN A 1 113 ? -7.447 4.749 -3.115 1.00 98.81 113 GLN A N 1
ATOM 864 C CA . GLN A 1 113 ? -7.367 6.184 -2.830 1.00 98.81 113 GLN A CA 1
ATOM 865 C C . GLN A 1 113 ? -6.211 6.546 -1.878 1.00 98.81 113 GLN A C 1
ATOM 867 O O . GLN A 1 113 ? -6.345 7.413 -1.019 1.00 98.81 113 GLN A O 1
ATOM 872 N N . ASN A 1 114 ? -5.053 5.904 -2.034 1.00 98.88 114 ASN A N 1
ATOM 873 C CA . ASN A 1 114 ? -3.810 6.297 -1.368 1.00 98.88 114 ASN A CA 1
ATOM 874 C C . ASN A 1 114 ? -2.989 7.230 -2.273 1.00 98.88 114 ASN A C 1
ATOM 876 O O . ASN A 1 114 ? -3.132 7.213 -3.501 1.00 98.88 114 ASN A O 1
ATOM 880 N N . THR A 1 115 ? -2.089 8.027 -1.693 1.00 98.75 115 THR A N 1
ATOM 881 C CA . THR A 1 115 ? -1.097 8.759 -2.503 1.00 98.75 115 THR A CA 1
ATOM 882 C C . THR A 1 115 ? -0.129 7.759 -3.142 1.00 98.75 115 THR A C 1
ATOM 884 O O . THR A 1 115 ? -0.040 7.677 -4.363 1.00 98.75 115 THR A O 1
ATOM 887 N N . HIS A 1 116 ? 0.496 6.906 -2.337 1.00 98.62 116 HIS A N 1
ATOM 888 C CA . HIS A 1 116 ? 1.194 5.707 -2.794 1.00 98.62 116 HIS A CA 1
ATOM 889 C C . HIS A 1 116 ? 0.523 4.496 -2.153 1.00 98.62 116 HIS A C 1
ATOM 891 O O . HIS A 1 116 ? 0.421 4.438 -0.929 1.00 98.62 116 HIS A O 1
ATOM 897 N N . ALA A 1 117 ? 0.062 3.525 -2.939 1.00 98.69 117 ALA A N 1
ATOM 898 C CA . ALA A 1 117 ? -0.453 2.289 -2.356 1.00 98.69 117 ALA A CA 1
ATOM 899 C C . ALA A 1 117 ? 0.674 1.505 -1.676 1.00 98.69 117 ALA A C 1
ATOM 901 O O . ALA A 1 117 ? 0.579 1.214 -0.485 1.00 98.69 117 ALA A O 1
ATOM 902 N N . ILE A 1 118 ? 1.763 1.239 -2.399 1.00 98.06 118 ILE A N 1
ATOM 903 C CA . ILE A 1 118 ? 2.958 0.600 -1.848 1.00 98.06 118 ILE A CA 1
ATOM 904 C C . ILE A 1 118 ? 4.202 1.358 -2.322 1.00 98.06 118 ILE A C 1
ATOM 906 O O . ILE A 1 118 ? 4.380 1.605 -3.515 1.00 98.06 118 ILE A O 1
ATOM 910 N N . TYR A 1 119 ? 5.059 1.735 -1.376 1.00 96.19 119 TYR A N 1
ATOM 911 C CA . TYR A 1 119 ? 6.351 2.371 -1.618 1.00 96.19 119 TYR A CA 1
ATOM 912 C C . TYR A 1 119 ? 7.457 1.513 -1.005 1.00 96.19 119 TYR A C 1
ATOM 914 O O . TYR A 1 119 ? 7.440 1.269 0.203 1.00 96.19 119 TYR A O 1
ATOM 922 N N . ILE A 1 120 ? 8.407 1.077 -1.829 1.00 91.56 120 ILE A N 1
ATOM 923 C CA . ILE A 1 120 ? 9.519 0.208 -1.442 1.00 91.56 120 ILE A CA 1
ATOM 924 C C . ILE A 1 120 ? 10.837 0.942 -1.618 1.00 91.56 120 ILE A C 1
ATOM 926 O O . ILE A 1 120 ? 11.084 1.515 -2.678 1.00 91.56 120 ILE A O 1
ATOM 930 N N . ASN A 1 121 ? 11.685 0.931 -0.589 1.00 87.81 121 ASN A N 1
ATOM 931 C CA . ASN A 1 121 ? 12.965 1.624 -0.618 1.00 87.81 121 ASN A CA 1
ATOM 932 C C . ASN A 1 121 ? 14.089 0.739 -0.093 1.00 87.81 121 ASN A C 1
ATOM 934 O O . ASN A 1 121 ? 14.487 0.828 1.065 1.00 87.81 121 ASN A O 1
ATOM 938 N N . GLU A 1 122 ? 14.652 -0.032 -1.011 1.00 78.75 122 GLU A N 1
ATOM 939 C CA . GLU A 1 122 ? 15.713 -1.002 -0.793 1.00 78.75 122 GLU A CA 1
ATOM 940 C C . GLU A 1 122 ? 17.070 -0.381 -1.128 1.00 78.75 122 GLU A C 1
ATOM 942 O O . GLU A 1 122 ? 17.545 -0.387 -2.262 1.00 78.75 122 GLU A O 1
ATOM 947 N N . SER A 1 123 ? 17.717 0.192 -0.116 1.00 71.12 123 SER A N 1
ATOM 948 C CA . SER A 1 123 ? 18.948 0.978 -0.296 1.00 71.12 123 SER A CA 1
ATOM 949 C C . SER A 1 123 ? 20.261 0.175 -0.232 1.00 71.12 123 SER A C 1
ATOM 951 O O . SER A 1 123 ? 21.334 0.781 -0.301 1.00 71.12 123 SER A O 1
ATOM 953 N N . LYS A 1 124 ? 20.212 -1.161 -0.085 1.00 67.31 124 LYS A N 1
ATOM 954 C CA . LYS A 1 124 ? 21.401 -2.038 -0.023 1.00 67.31 124 LYS A CA 1
ATOM 955 C C . LYS A 1 124 ? 21.267 -3.318 -0.852 1.00 67.31 124 LYS A C 1
ATOM 957 O O . LYS A 1 124 ? 20.213 -3.944 -0.852 1.00 67.31 124 LYS A O 1
ATOM 962 N N . SER A 1 125 ? 22.372 -3.729 -1.484 1.00 56.47 125 SER A N 1
ATOM 963 C CA . SER A 1 125 ? 22.496 -5.009 -2.192 1.00 56.47 125 SER A CA 1
ATOM 964 C C . SER A 1 125 ? 22.383 -6.140 -1.181 1.00 56.47 125 SER A C 1
ATOM 966 O O . SER A 1 125 ? 22.939 -6.026 -0.087 1.00 56.47 125 SER A O 1
ATOM 968 N N . ASP A 1 126 ? 21.706 -7.223 -1.551 1.00 54.94 126 ASP A N 1
ATOM 969 C CA . ASP A 1 126 ? 21.543 -8.426 -0.726 1.00 54.94 126 ASP A CA 1
ATOM 970 C C . ASP A 1 126 ? 20.740 -8.225 0.564 1.00 54.94 126 ASP A C 1
ATOM 972 O O . ASP A 1 126 ? 20.968 -8.917 1.558 1.00 54.94 126 ASP A O 1
ATOM 976 N N . SER A 1 127 ? 19.754 -7.319 0.570 1.00 53.72 127 SER A N 1
ATOM 977 C CA . SER A 1 127 ? 18.847 -7.216 1.718 1.00 53.72 127 SER A CA 1
ATOM 978 C C . SER A 1 127 ? 18.104 -8.523 1.990 1.00 53.72 127 SER A C 1
ATOM 980 O O . SER A 1 127 ? 17.692 -8.724 3.123 1.00 53.72 127 SER A O 1
ATOM 982 N N . GLY A 1 128 ? 17.974 -9.425 1.006 1.00 56.44 128 GLY A N 1
ATOM 983 C CA . GLY A 1 128 ? 17.166 -10.641 1.117 1.00 56.44 128 GLY A CA 1
ATOM 984 C C . GLY A 1 128 ? 15.669 -10.351 1.018 1.00 56.44 128 GLY A C 1
ATOM 985 O O . GLY A 1 128 ? 14.865 -11.167 1.463 1.00 56.44 128 GLY A O 1
ATOM 986 N N . PHE A 1 129 ? 15.299 -9.184 0.476 1.00 63.56 129 PHE A N 1
ATOM 987 C CA . PHE A 1 129 ? 13.913 -8.794 0.255 1.00 63.56 129 PHE A CA 1
ATOM 988 C C . PHE A 1 129 ? 13.207 -9.803 -0.651 1.00 63.56 129 PHE A C 1
ATOM 990 O O . PHE A 1 129 ? 13.532 -9.953 -1.828 1.00 63.56 129 PHE A O 1
ATOM 997 N N . ILE A 1 130 ? 12.223 -10.489 -0.077 1.00 64.19 130 ILE A N 1
ATOM 998 C CA . ILE A 1 130 ? 11.295 -11.361 -0.789 1.00 64.19 130 ILE A CA 1
ATOM 999 C C . ILE A 1 130 ? 9.930 -10.738 -0.570 1.00 64.19 130 ILE A C 1
ATOM 1001 O O . ILE A 1 130 ? 9.429 -10.755 0.556 1.00 64.19 130 ILE A O 1
ATOM 1005 N N . SER A 1 131 ? 9.342 -10.190 -1.630 1.00 75.56 131 SER A N 1
ATOM 1006 C CA . SER A 1 131 ? 7.985 -9.660 -1.574 1.00 75.56 131 SER A CA 1
ATOM 1007 C C . SER A 1 131 ? 7.111 -10.267 -2.645 1.00 75.56 131 SER A C 1
ATOM 1009 O O . SER A 1 131 ? 7.443 -10.250 -3.829 1.00 75.56 131 SER A O 1
ATOM 1011 N N . THR A 1 132 ? 5.981 -10.793 -2.191 1.00 87.06 132 THR A N 1
ATOM 1012 C CA . THR A 1 132 ? 4.905 -11.287 -3.041 1.00 87.06 132 THR A CA 1
ATOM 1013 C C . THR A 1 132 ? 3.743 -10.325 -2.881 1.00 87.06 132 THR A C 1
ATOM 1015 O O . THR A 1 132 ? 3.129 -10.245 -1.819 1.00 87.06 132 THR A O 1
ATOM 1018 N N . ILE A 1 133 ? 3.474 -9.554 -3.928 1.00 93.81 133 ILE A N 1
ATOM 1019 C CA . ILE A 1 133 ? 2.399 -8.566 -3.981 1.00 93.81 133 ILE A CA 1
ATOM 1020 C C . ILE A 1 133 ? 1.482 -9.004 -5.113 1.00 93.81 133 ILE A C 1
ATOM 1022 O O . ILE A 1 133 ? 1.357 -8.303 -6.102 1.00 93.81 133 ILE A O 1
ATOM 1026 N N . HIS A 1 134 ? 0.876 -10.183 -5.017 1.00 91.31 134 HIS A N 1
ATOM 1027 C CA . HIS A 1 134 ? 0.061 -10.757 -6.096 1.00 91.31 134 HIS A CA 1
ATOM 1028 C C . HIS A 1 134 ? -1.409 -10.881 -5.702 1.00 91.31 134 HIS A C 1
ATOM 1030 O O . HIS A 1 134 ? -1.746 -10.846 -4.520 1.00 91.31 134 HIS A O 1
ATOM 1036 N N . TYR A 1 135 ? -2.301 -11.022 -6.681 1.00 93.56 135 TYR A N 1
ATOM 1037 C CA . TYR A 1 135 ? -3.747 -11.090 -6.430 1.00 93.56 135 TYR A CA 1
ATOM 1038 C C . TYR A 1 135 ? -4.248 -9.929 -5.558 1.00 93.56 135 TYR A C 1
ATOM 1040 O O . TYR A 1 135 ? -5.025 -10.131 -4.637 1.00 93.56 135 TYR A O 1
ATOM 1048 N N . ASN A 1 136 ? -3.804 -8.702 -5.811 1.00 97.62 136 ASN A N 1
ATOM 1049 C CA . ASN A 1 136 ? -4.295 -7.500 -5.137 1.00 97.62 136 ASN A CA 1
ATOM 1050 C C . ASN A 1 136 ? -5.011 -6.582 -6.117 1.00 97.62 136 ASN A C 1
ATOM 1052 O O . ASN A 1 136 ? -4.833 -6.674 -7.335 1.00 97.62 136 ASN A O 1
ATOM 1056 N N . SER A 1 137 ? -5.832 -5.690 -5.582 1.00 98.31 137 SER A N 1
ATOM 1057 C CA . SER A 1 137 ? -6.561 -4.676 -6.332 1.00 98.31 137 SER A CA 1
ATOM 1058 C C . SER A 1 137 ? -6.044 -3.293 -5.960 1.00 98.31 137 SER A C 1
ATOM 1060 O O . SER A 1 137 ? -6.036 -2.923 -4.790 1.00 98.31 137 SER A O 1
ATOM 1062 N N . PHE A 1 138 ? -5.650 -2.508 -6.955 1.00 98.62 138 PHE A N 1
ATOM 1063 C CA . PHE A 1 138 ? -5.217 -1.127 -6.790 1.00 98.62 138 PHE A CA 1
ATOM 1064 C C . PHE A 1 138 ? -6.206 -0.206 -7.501 1.00 98.62 138 PHE A C 1
ATOM 1066 O O . PHE A 1 138 ? -6.368 -0.288 -8.715 1.00 98.62 138 PHE A O 1
ATOM 1073 N N . VAL A 1 139 ? -6.887 0.661 -6.751 1.00 98.44 139 VAL A N 1
ATOM 1074 C CA . VAL A 1 139 ? -7.976 1.499 -7.275 1.00 98.44 139 VAL A CA 1
ATOM 1075 C C . VAL A 1 139 ? -7.751 2.952 -6.882 1.00 98.44 139 VAL A C 1
ATOM 1077 O O . VAL A 1 139 ? -7.534 3.270 -5.718 1.00 98.44 139 VAL A O 1
ATOM 1080 N N . ASP A 1 140 ? -7.763 3.850 -7.866 1.00 98.31 140 ASP A N 1
ATOM 1081 C CA . ASP A 1 140 ? -7.684 5.301 -7.662 1.00 98.31 140 ASP A CA 1
ATOM 1082 C C . ASP A 1 140 ? -6.528 5.798 -6.783 1.00 98.31 140 ASP A C 1
ATOM 1084 O O . ASP A 1 140 ? -6.564 6.922 -6.286 1.00 98.31 140 ASP A O 1
ATOM 1088 N N . ASN A 1 141 ? -5.449 5.027 -6.632 1.00 98.75 141 ASN A N 1
ATOM 1089 C CA . ASN A 1 141 ? -4.212 5.529 -6.039 1.00 98.75 141 ASN A CA 1
ATOM 1090 C C . ASN A 1 141 ? -3.523 6.494 -7.012 1.00 98.75 141 ASN A C 1
ATOM 1092 O O . ASN A 1 141 ? -3.690 6.381 -8.233 1.00 98.75 141 ASN A O 1
ATOM 1096 N N . THR A 1 142 ? -2.748 7.446 -6.486 1.00 98.50 142 THR A N 1
ATOM 1097 C CA . THR A 1 142 ? -1.908 8.299 -7.348 1.00 98.50 142 THR A CA 1
ATOM 1098 C C . THR A 1 142 ? -0.753 7.492 -7.945 1.00 98.50 142 THR A C 1
ATOM 1100 O O . THR A 1 142 ? -0.500 7.590 -9.141 1.00 98.50 142 THR A O 1
ATOM 1103 N N . THR A 1 143 ? -0.125 6.621 -7.153 1.00 98.50 143 THR A N 1
ATOM 1104 C CA . THR A 1 143 ? 0.839 5.612 -7.616 1.00 98.50 143 THR A CA 1
ATOM 1105 C C . THR A 1 143 ? 0.499 4.264 -6.986 1.00 98.50 143 THR A C 1
ATOM 1107 O O . THR A 1 143 ? 0.233 4.199 -5.783 1.00 98.50 143 THR A O 1
ATOM 1110 N N . ASN A 1 144 ? 0.504 3.185 -7.771 1.00 98.44 144 ASN A N 1
ATOM 1111 C CA . ASN A 1 144 ? 0.173 1.852 -7.263 1.00 98.44 144 ASN A CA 1
ATOM 1112 C C . ASN A 1 144 ? 1.389 1.194 -6.604 1.00 98.44 144 ASN A C 1
ATOM 1114 O O . ASN A 1 144 ? 1.313 0.744 -5.462 1.00 98.44 144 ASN A O 1
ATOM 1118 N N . LEU A 1 145 ? 2.524 1.193 -7.298 1.00 97.06 145 LEU A N 1
ATOM 1119 C CA . LEU A 1 145 ? 3.769 0.645 -6.781 1.00 97.06 145 LEU A CA 1
ATOM 1120 C C . LEU A 1 145 ? 4.909 1.594 -7.121 1.00 97.06 145 LEU A C 1
ATOM 1122 O O . LEU A 1 145 ? 5.087 1.967 -8.273 1.00 97.06 145 LEU A O 1
ATOM 1126 N N . ASN A 1 146 ? 5.666 2.016 -6.117 1.00 95.56 146 ASN A N 1
ATOM 1127 C CA . ASN A 1 146 ? 6.874 2.802 -6.314 1.00 95.56 146 ASN A CA 1
ATOM 1128 C C . ASN A 1 146 ? 8.047 2.057 -5.695 1.00 95.56 146 ASN A C 1
ATOM 1130 O O . ASN A 1 146 ? 7.965 1.648 -4.537 1.00 95.56 146 ASN A O 1
ATOM 1134 N N . THR A 1 147 ? 9.114 1.879 -6.463 1.00 91.31 147 THR A N 1
ATOM 1135 C CA . THR A 1 147 ? 10.315 1.197 -5.998 1.00 91.31 147 THR A CA 1
ATOM 1136 C C . THR A 1 147 ? 11.528 2.105 -6.114 1.00 91.31 147 THR A C 1
ATOM 1138 O O . THR A 1 147 ? 11.677 2.866 -7.069 1.00 91.31 147 THR A O 1
ATOM 1141 N N . ASN A 1 148 ? 12.418 2.001 -5.139 1.00 88.50 148 ASN A N 1
ATOM 1142 C CA . ASN A 1 148 ? 13.719 2.647 -5.126 1.00 88.50 148 ASN A CA 1
ATOM 1143 C C . ASN A 1 148 ? 14.747 1.629 -4.626 1.00 88.50 148 ASN A C 1
ATOM 1145 O O . ASN A 1 148 ? 14.521 0.969 -3.614 1.00 88.50 148 ASN A O 1
ATOM 1149 N N . GLY A 1 149 ? 15.842 1.483 -5.357 1.00 81.50 149 GLY A N 1
ATOM 1150 C CA . GLY A 1 149 ? 16.928 0.554 -5.084 1.00 81.50 149 GLY A CA 1
ATOM 1151 C C . GLY A 1 149 ? 17.757 0.287 -6.337 1.00 81.50 149 GLY A C 1
ATOM 1152 O O . GLY A 1 149 ? 17.243 0.298 -7.449 1.00 81.50 149 GLY A O 1
ATOM 1153 N N . ASP A 1 150 ? 19.058 0.055 -6.181 1.00 69.50 150 ASP A N 1
ATOM 1154 C CA . ASP A 1 150 ? 19.999 -0.034 -7.310 1.00 69.50 150 ASP A CA 1
ATOM 1155 C C . ASP A 1 150 ? 20.491 -1.468 -7.547 1.00 69.50 150 ASP A C 1
ATOM 1157 O O . ASP A 1 150 ? 21.692 -1.734 -7.592 1.00 69.50 150 ASP A O 1
ATOM 1161 N N . TYR A 1 151 ? 19.558 -2.422 -7.660 1.00 67.44 151 TYR A N 1
ATOM 1162 C CA . TYR A 1 151 ? 19.905 -3.847 -7.735 1.00 67.44 151 TYR A CA 1
ATOM 1163 C C . TYR A 1 151 ? 19.110 -4.566 -8.819 1.00 67.44 151 TYR A C 1
ATOM 1165 O O . TYR A 1 151 ? 17.896 -4.711 -8.731 1.00 67.44 151 TYR A O 1
ATOM 1173 N N . GLY A 1 152 ? 19.820 -5.037 -9.845 1.00 59.56 152 GLY A N 1
ATOM 1174 C CA . GLY A 1 152 ? 19.234 -5.744 -10.986 1.00 59.56 152 GLY A CA 1
ATOM 1175 C C . GLY A 1 152 ? 18.875 -7.212 -10.731 1.00 59.56 152 GLY A C 1
ATOM 1176 O O . GLY A 1 152 ? 18.515 -7.891 -11.681 1.00 59.56 152 GLY A O 1
ATOM 1177 N N . SER A 1 153 ? 19.007 -7.728 -9.502 1.00 62.50 153 SER A N 1
ATOM 1178 C CA . SER A 1 153 ? 18.722 -9.137 -9.172 1.00 62.50 153 SER A CA 1
ATOM 1179 C C . SER A 1 153 ? 17.456 -9.357 -8.337 1.00 62.50 153 SER A C 1
ATOM 1181 O O . SER A 1 153 ? 16.933 -10.468 -8.331 1.00 62.50 153 SER A O 1
ATOM 1183 N N . THR A 1 154 ? 16.934 -8.336 -7.647 1.00 72.56 154 THR A N 1
ATOM 1184 C CA . THR A 1 154 ? 15.701 -8.467 -6.853 1.00 72.56 154 THR A CA 1
ATOM 1185 C C . THR A 1 154 ? 14.488 -8.200 -7.735 1.00 72.56 154 THR A C 1
ATOM 1187 O O . THR A 1 154 ? 14.305 -7.077 -8.204 1.00 72.56 154 THR A O 1
ATOM 1190 N N . ILE A 1 155 ? 13.651 -9.222 -7.926 1.00 79.38 155 ILE A N 1
ATOM 1191 C CA . ILE A 1 155 ? 12.394 -9.131 -8.676 1.00 79.38 155 ILE A CA 1
ATOM 1192 C C . ILE A 1 155 ? 11.225 -9.181 -7.692 1.00 79.38 155 ILE A C 1
ATOM 1194 O O . ILE A 1 155 ? 11.095 -10.130 -6.919 1.00 79.38 155 ILE A O 1
ATOM 1198 N N . ILE A 1 156 ? 10.356 -8.174 -7.742 1.00 85.81 156 ILE A N 1
ATOM 1199 C CA . ILE A 1 156 ? 9.075 -8.179 -7.033 1.00 85.81 156 ILE A CA 1
ATOM 1200 C C . ILE A 1 156 ? 8.065 -8.963 -7.868 1.00 85.81 156 ILE A C 1
ATOM 1202 O O . ILE A 1 156 ? 7.790 -8.595 -9.013 1.00 85.81 156 ILE A O 1
ATOM 1206 N N . ASP A 1 157 ? 7.485 -10.016 -7.290 1.00 87.38 157 ASP A N 1
ATOM 1207 C CA . ASP A 1 157 ? 6.352 -10.708 -7.903 1.00 87.38 157 ASP A CA 1
ATOM 1208 C C . ASP A 1 157 ? 5.074 -9.899 -7.662 1.00 87.38 157 ASP A C 1
ATOM 1210 O O . ASP A 1 157 ? 4.525 -9.884 -6.558 1.00 87.38 157 ASP A O 1
ATOM 1214 N N . ALA A 1 158 ? 4.634 -9.193 -8.700 1.00 92.50 158 ALA A N 1
ATOM 1215 C CA . ALA A 1 158 ? 3.437 -8.365 -8.717 1.00 92.50 158 ALA A CA 1
ATOM 1216 C C . ALA A 1 158 ? 2.411 -8.850 -9.759 1.00 92.50 158 ALA A C 1
ATOM 1218 O O . ALA A 1 158 ? 1.599 -8.067 -10.269 1.00 92.50 158 ALA A O 1
ATOM 1219 N N . ARG A 1 159 ? 2.458 -10.143 -10.101 1.00 90.75 159 ARG A N 1
ATOM 1220 C CA . ARG A 1 159 ? 1.543 -10.760 -11.065 1.00 90.75 159 ARG A CA 1
ATOM 1221 C C . ARG A 1 159 ? 0.128 -10.858 -10.505 1.00 90.75 159 ARG A C 1
ATOM 1223 O O . ARG A 1 159 ? -0.102 -10.731 -9.304 1.00 90.75 159 ARG A O 1
ATOM 1230 N N . TYR A 1 160 ? -0.849 -11.087 -11.379 1.00 92.75 160 TYR A N 1
ATOM 1231 C CA . TYR A 1 160 ? -2.253 -11.307 -10.998 1.00 92.75 160 TYR A CA 1
ATOM 1232 C C . TYR A 1 160 ? -2.911 -10.139 -10.245 1.00 92.75 160 TYR A C 1
ATOM 1234 O O . TYR A 1 160 ? -4.000 -10.272 -9.684 1.00 92.75 160 TYR A O 1
ATOM 1242 N N . ASN A 1 161 ? -2.290 -8.963 -10.246 1.00 96.25 161 ASN A N 1
ATOM 1243 C CA . ASN A 1 161 ? -2.893 -7.757 -9.702 1.00 96.25 161 ASN A CA 1
ATOM 1244 C C . ASN A 1 161 ? -3.859 -7.119 -10.700 1.00 96.25 161 ASN A C 1
ATOM 1246 O O . ASN A 1 161 ? -3.642 -7.159 -11.910 1.00 96.25 161 ASN A O 1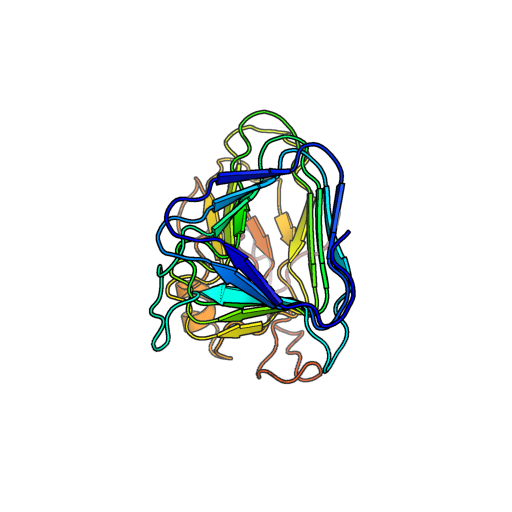
ATOM 1250 N N . TRP A 1 162 ? -4.898 -6.477 -10.170 1.00 97.50 162 TRP A N 1
ATOM 1251 C CA . TRP A 1 162 ? -5.672 -5.472 -10.890 1.00 97.50 162 TRP A CA 1
ATOM 1252 C C . TRP A 1 162 ? -5.074 -4.107 -10.582 1.00 97.50 162 TRP A C 1
ATOM 1254 O O . TRP A 1 162 ? -5.052 -3.691 -9.426 1.00 97.50 162 TRP A O 1
ATOM 1264 N N . TRP A 1 163 ? -4.613 -3.396 -11.603 1.00 96.88 163 TRP A N 1
ATOM 1265 C CA . TRP A 1 163 ? -3.898 -2.127 -11.438 1.00 96.88 163 TRP A CA 1
ATOM 1266 C C . TRP A 1 163 ? -4.799 -0.890 -11.589 1.00 96.88 163 TRP A C 1
ATOM 1268 O O . TRP A 1 163 ? -4.313 0.240 -11.672 1.00 96.88 163 TRP A O 1
ATOM 1278 N N . GLY A 1 164 ? -6.117 -1.098 -11.627 1.00 96.94 164 GLY A N 1
ATOM 1279 C CA . GLY A 1 164 ? -7.110 -0.045 -11.854 1.00 96.94 164 GLY A CA 1
ATOM 1280 C C . GLY A 1 164 ? -7.495 0.126 -13.324 1.00 96.94 164 GLY A C 1
ATOM 1281 O O . GLY A 1 164 ? -8.432 0.860 -13.618 1.00 96.94 164 GLY A O 1
ATOM 1282 N N . THR A 1 165 ? -6.801 -0.562 -14.230 1.00 94.62 165 THR A N 1
ATOM 1283 C CA . THR A 1 165 ? -6.999 -0.513 -15.681 1.00 94.62 165 THR A CA 1
ATOM 1284 C C . THR A 1 165 ? -6.462 -1.788 -16.334 1.00 94.62 165 THR A C 1
ATOM 1286 O O . THR A 1 165 ? -5.598 -2.464 -15.770 1.00 94.62 165 THR A O 1
ATOM 1289 N N . ALA A 1 166 ? -6.994 -2.127 -17.511 1.00 90.94 166 ALA A N 1
ATOM 1290 C CA . ALA A 1 166 ? -6.500 -3.221 -18.351 1.00 90.94 166 ALA A CA 1
ATOM 1291 C C . ALA A 1 166 ? -5.519 -2.736 -19.433 1.00 90.94 166 ALA A C 1
ATOM 1293 O O . ALA A 1 166 ? -4.919 -3.563 -20.128 1.00 90.94 166 ALA A O 1
ATOM 1294 N N . ASP A 1 167 ? -5.395 -1.416 -19.601 1.00 89.56 167 ASP A N 1
ATOM 1295 C CA . ASP A 1 167 ? -4.493 -0.791 -20.560 1.00 89.56 167 ASP A CA 1
ATOM 1296 C C . ASP A 1 167 ? -3.056 -0.834 -20.033 1.00 89.56 167 ASP A C 1
ATOM 1298 O O . ASP A 1 167 ? -2.743 -0.258 -18.993 1.00 89.56 167 ASP A O 1
ATOM 1302 N N . ILE A 1 168 ? -2.171 -1.523 -20.754 1.00 86.94 168 ILE A N 1
ATOM 1303 C CA . ILE A 1 168 ? -0.788 -1.732 -20.318 1.00 86.94 168 ILE A CA 1
ATOM 1304 C C . ILE A 1 168 ? -0.014 -0.421 -20.140 1.00 86.94 168 ILE A C 1
ATOM 1306 O O . ILE A 1 168 ? 0.780 -0.314 -19.210 1.00 86.94 168 ILE A O 1
ATOM 1310 N N . SER A 1 169 ? -0.260 0.594 -20.969 1.00 88.19 169 SER A N 1
ATOM 1311 C CA . SER A 1 169 ? 0.436 1.876 -20.857 1.00 88.19 169 SER A CA 1
ATOM 1312 C C . SER A 1 169 ? 0.010 2.629 -19.598 1.00 88.19 169 SER A C 1
ATOM 1314 O O . SER A 1 169 ? 0.847 3.233 -18.928 1.00 88.19 169 SER A O 1
ATOM 1316 N N . GLU A 1 170 ? -1.267 2.551 -19.225 1.00 93.06 170 GLU A N 1
ATOM 1317 C CA . GLU A 1 170 ? -1.751 3.118 -17.962 1.00 93.06 170 GLU A CA 1
ATOM 1318 C C . GLU A 1 170 ? -1.263 2.332 -16.732 1.00 93.06 170 GLU A C 1
ATOM 1320 O O . GLU A 1 170 ? -1.014 2.933 -15.684 1.00 93.06 170 GLU A O 1
ATOM 1325 N N . ILE A 1 171 ? -1.092 1.008 -16.849 1.00 92.81 171 ILE A N 1
ATOM 1326 C CA . ILE A 1 171 ? -0.477 0.174 -15.802 1.00 92.81 171 ILE A CA 1
ATOM 1327 C C . ILE A 1 171 ? 0.964 0.622 -15.562 1.00 92.81 171 ILE A C 1
ATOM 1329 O O . ILE A 1 171 ? 1.316 0.944 -14.426 1.00 92.81 171 ILE A O 1
ATOM 1333 N N . MET A 1 172 ? 1.765 0.687 -16.631 1.00 91.31 172 MET A N 1
ATOM 1334 C CA . MET A 1 172 ? 3.165 1.117 -16.581 1.00 91.31 172 MET A CA 1
ATOM 1335 C C . MET A 1 172 ? 3.289 2.511 -15.963 1.00 91.31 172 MET A C 1
ATOM 1337 O O . MET A 1 172 ? 4.086 2.716 -15.061 1.00 91.31 172 MET A O 1
ATOM 1341 N N . ALA A 1 173 ? 2.416 3.452 -16.331 1.00 93.81 173 ALA A N 1
ATOM 1342 C CA . ALA A 1 173 ? 2.433 4.803 -15.767 1.00 93.81 173 ALA A CA 1
ATOM 1343 C C . ALA A 1 173 ? 2.159 4.871 -14.246 1.00 93.81 173 ALA A C 1
ATOM 1345 O O . ALA A 1 173 ? 2.422 5.901 -13.619 1.00 93.81 173 ALA A O 1
ATOM 1346 N N . LYS A 1 174 ? 1.607 3.811 -13.635 1.00 96.94 174 LYS A N 1
ATOM 1347 C CA . LYS A 1 174 ? 1.325 3.730 -12.189 1.00 96.94 174 LYS A CA 1
ATOM 1348 C C . LYS A 1 174 ? 2.308 2.855 -11.407 1.00 96.94 174 LYS A C 1
ATOM 1350 O O . LYS A 1 174 ? 2.150 2.752 -10.180 1.00 96.94 174 LYS A O 1
ATOM 1355 N N . ILE A 1 175 ? 3.286 2.251 -12.075 1.00 95.69 175 ILE A N 1
ATOM 1356 C CA . ILE A 1 175 ? 4.343 1.434 -11.479 1.00 95.69 175 ILE A CA 1
ATOM 1357 C C . ILE A 1 175 ? 5.671 2.131 -11.763 1.00 95.69 175 ILE A C 1
ATOM 1359 O O . ILE A 1 175 ? 6.049 2.256 -12.912 1.00 95.69 175 ILE A O 1
ATOM 1363 N N . TYR A 1 176 ? 6.355 2.600 -10.720 1.00 93.94 176 TYR A N 1
ATOM 1364 C CA . TYR A 1 176 ? 7.667 3.235 -10.855 1.00 93.94 176 TYR A CA 1
ATOM 1365 C C . TYR A 1 176 ? 8.769 2.207 -10.578 1.00 93.94 176 TYR A C 1
ATOM 1367 O O . TYR A 1 176 ? 9.018 1.849 -9.415 1.00 93.94 176 TYR A O 1
ATOM 1375 N N . ASP A 1 177 ? 9.379 1.698 -11.644 1.00 90.44 177 ASP A N 1
ATOM 1376 C CA . ASP A 1 177 ? 10.301 0.562 -11.632 1.00 90.44 177 ASP A CA 1
ATOM 1377 C C . ASP A 1 177 ? 11.581 0.808 -12.456 1.00 90.44 177 ASP A C 1
ATOM 1379 O O . ASP A 1 177 ? 11.929 1.939 -12.805 1.00 90.44 177 ASP A O 1
ATOM 1383 N N . ARG A 1 178 ? 12.353 -0.259 -12.699 1.00 86.88 178 ARG A N 1
ATOM 1384 C CA . ARG A 1 178 ? 13.629 -0.208 -13.424 1.00 86.88 178 ARG A CA 1
ATOM 1385 C C . ARG A 1 178 ? 13.536 0.416 -14.824 1.00 86.88 178 ARG A C 1
ATOM 1387 O O . ARG A 1 178 ? 14.542 0.958 -15.286 1.00 86.88 178 ARG A O 1
ATOM 1394 N N . GLN A 1 179 ? 12.390 0.330 -15.502 1.00 85.75 179 GLN A N 1
ATOM 1395 C CA . GLN A 1 179 ? 12.191 0.951 -16.814 1.00 85.75 179 GLN A CA 1
ATOM 1396 C C . GLN A 1 179 ? 12.132 2.477 -16.713 1.00 85.75 179 GLN A C 1
ATOM 1398 O O . GLN A 1 179 ? 12.626 3.164 -17.606 1.00 85.75 179 GLN A O 1
ATOM 1403 N N . ASP A 1 180 ? 11.609 3.017 -15.610 1.00 90.88 180 ASP A N 1
ATOM 1404 C CA . ASP A 1 180 ? 11.608 4.458 -15.359 1.00 90.88 180 ASP A CA 1
ATOM 1405 C C . ASP A 1 180 ? 12.991 4.978 -14.956 1.00 90.88 180 ASP A C 1
ATOM 1407 O O . ASP A 1 180 ? 13.385 6.094 -15.308 1.00 90.88 180 ASP A O 1
ATOM 1411 N N . THR A 1 181 ? 13.734 4.197 -14.167 1.00 87.81 181 THR A N 1
ATOM 1412 C CA . THR A 1 181 ? 15.072 4.574 -13.709 1.00 87.81 181 THR A CA 1
ATOM 1413 C C . THR A 1 181 ? 15.908 3.373 -13.291 1.00 87.81 181 THR A C 1
ATOM 1415 O O . THR A 1 181 ? 15.453 2.459 -12.608 1.00 87.81 181 THR A O 1
ATOM 1418 N N . SER A 1 182 ? 17.211 3.423 -13.579 1.00 85.06 182 SER A N 1
ATOM 1419 C CA . SER A 1 182 ? 18.153 2.388 -13.141 1.00 85.06 182 SER A CA 1
ATOM 1420 C C . SER A 1 182 ? 18.272 2.273 -11.615 1.00 85.06 182 SER A C 1
ATOM 1422 O O . SER A 1 182 ? 18.861 1.315 -11.131 1.00 85.06 182 SER A O 1
ATOM 1424 N N . ARG A 1 183 ? 17.744 3.245 -10.860 1.00 85.62 183 ARG A N 1
ATOM 1425 C CA . ARG A 1 183 ? 17.698 3.257 -9.388 1.00 85.62 183 ARG A CA 1
ATOM 1426 C C . ARG A 1 183 ? 16.387 2.723 -8.813 1.00 85.62 183 ARG A C 1
ATOM 1428 O O . ARG A 1 183 ? 16.069 3.023 -7.665 1.00 85.62 183 ARG A O 1
ATOM 1435 N N . SER A 1 184 ? 15.629 1.978 -9.599 1.00 88.00 184 SER A N 1
ATOM 1436 C CA . SER A 1 184 ? 14.423 1.290 -9.158 1.00 88.00 184 SER A CA 1
ATOM 1437 C C . SER A 1 184 ? 14.583 -0.223 -9.304 1.00 88.00 184 SER A C 1
ATOM 1439 O O . SER A 1 184 ? 15.490 -0.716 -9.985 1.00 88.00 184 SER A O 1
ATOM 1441 N N . LEU A 1 185 ? 13.731 -0.966 -8.597 1.00 85.50 185 LEU A N 1
ATOM 1442 C CA . LEU A 1 185 ? 13.780 -2.426 -8.552 1.00 85.50 185 LEU A CA 1
ATOM 1443 C C . LEU A 1 185 ? 13.121 -3.031 -9.789 1.00 85.50 185 LEU A C 1
ATOM 1445 O O . LEU A 1 185 ? 12.346 -2.368 -10.481 1.00 85.50 185 LEU A O 1
ATOM 1449 N N . LEU A 1 186 ? 13.408 -4.310 -10.040 1.00 84.81 186 LEU A N 1
ATOM 1450 C CA . LEU A 1 186 ? 12.669 -5.054 -11.045 1.00 84.81 186 LEU A CA 1
ATOM 1451 C C . LEU A 1 186 ? 11.283 -5.434 -10.502 1.00 84.81 186 LEU A C 1
ATOM 1453 O O . LEU A 1 186 ? 11.163 -5.967 -9.398 1.00 84.81 186 LEU A O 1
ATOM 1457 N N . VAL A 1 187 ? 10.237 -5.202 -11.287 1.00 88.31 187 VAL A N 1
ATOM 1458 C CA . VAL A 1 187 ? 8.856 -5.576 -10.986 1.00 88.31 187 VAL A CA 1
ATOM 1459 C C . VAL A 1 187 ? 8.333 -6.469 -12.107 1.00 88.31 187 VAL A C 1
ATOM 1461 O O . VAL A 1 187 ? 8.356 -6.113 -13.285 1.00 88.31 187 VAL A O 1
ATOM 1464 N N . ASN A 1 188 ? 7.836 -7.645 -11.734 1.00 87.44 188 ASN A N 1
ATOM 1465 C CA . ASN A 1 188 ? 7.095 -8.518 -12.630 1.00 87.44 188 ASN A CA 1
ATOM 1466 C C . ASN A 1 188 ? 5.598 -8.304 -12.409 1.00 87.44 188 ASN A C 1
ATOM 1468 O O . ASN A 1 188 ? 5.024 -8.858 -11.476 1.00 87.44 188 ASN A O 1
ATOM 1472 N N . TYR A 1 189 ? 4.975 -7.508 -13.270 1.00 89.44 189 TYR A N 1
ATOM 1473 C CA . TYR A 1 189 ? 3.534 -7.254 -13.285 1.00 89.44 189 TYR A CA 1
ATOM 1474 C C . TYR A 1 189 ? 2.851 -7.923 -14.490 1.00 89.44 189 TYR A C 1
ATOM 1476 O O . TYR A 1 189 ? 1.747 -7.540 -14.886 1.00 89.44 189 TYR A O 1
ATOM 1484 N N . GLY A 1 190 ? 3.496 -8.950 -15.057 1.00 81.94 190 GLY A N 1
ATOM 1485 C CA . GLY A 1 190 ? 2.923 -9.831 -16.067 1.00 81.94 190 GLY A CA 1
ATOM 1486 C C . GLY A 1 190 ? 1.721 -10.589 -15.514 1.00 81.94 190 GLY A C 1
ATOM 1487 O O . GLY A 1 190 ? 1.460 -10.594 -14.311 1.00 81.94 190 GLY A O 1
ATOM 1488 N N . ALA A 1 191 ? 0.957 -11.235 -16.389 1.00 86.31 191 ALA A N 1
ATOM 1489 C CA . ALA A 1 191 ? -0.245 -11.957 -15.976 1.00 86.31 191 ALA A CA 1
ATOM 1490 C C . ALA A 1 191 ? -1.227 -11.101 -15.137 1.00 86.31 191 ALA A C 1
ATOM 1492 O O . ALA A 1 191 ? -1.792 -11.576 -14.151 1.00 86.31 191 ALA A O 1
ATOM 1493 N N . TYR A 1 192 ? -1.386 -9.815 -15.472 1.00 90.50 192 TYR A N 1
ATOM 1494 C CA . TYR A 1 192 ? -2.255 -8.888 -14.741 1.00 90.50 192 TYR A CA 1
ATOM 1495 C C . TYR A 1 192 ? -3.745 -9.171 -14.992 1.00 90.50 192 TYR A C 1
ATOM 1497 O O . TYR A 1 192 ? -4.132 -9.756 -16.008 1.00 90.50 192 TYR A O 1
ATOM 1505 N N . ARG A 1 193 ? -4.604 -8.759 -14.057 1.00 93.06 193 ARG A N 1
ATOM 1506 C CA . ARG A 1 193 ? -6.063 -8.884 -14.191 1.00 93.06 193 ARG A CA 1
ATOM 1507 C C . ARG A 1 193 ? -6.620 -7.795 -15.106 1.00 93.06 193 ARG A C 1
ATOM 1509 O O . ARG A 1 193 ? -6.110 -6.682 -15.096 1.00 93.06 193 ARG A O 1
ATOM 1516 N N . ARG A 1 194 ? -7.654 -8.085 -15.900 1.00 90.25 194 ARG A N 1
ATOM 1517 C CA . ARG A 1 194 ? -8.292 -7.124 -16.832 1.00 90.25 194 ARG A CA 1
ATOM 1518 C C . ARG A 1 194 ? -9.511 -6.423 -16.243 1.00 90.25 194 ARG A C 1
ATOM 1520 O O . ARG A 1 194 ? -10.029 -5.480 -16.840 1.00 90.25 194 ARG A O 1
ATOM 1527 N N . SER A 1 195 ? -9.939 -6.854 -15.068 1.00 91.56 195 SER A N 1
ATOM 1528 C CA . SER A 1 195 ? -10.952 -6.181 -14.277 1.00 91.56 195 SER A CA 1
ATOM 1529 C C . SER A 1 195 ? -10.696 -6.409 -12.790 1.00 91.56 195 SER A C 1
ATOM 1531 O O . SER A 1 195 ? -9.771 -7.116 -12.387 1.00 91.56 195 SER A O 1
ATOM 1533 N N . ILE A 1 196 ? -11.529 -5.786 -11.956 1.00 90.38 196 ILE A N 1
ATOM 1534 C CA . ILE A 1 196 ? -11.487 -5.953 -10.499 1.00 90.38 196 ILE A CA 1
ATOM 1535 C C . ILE A 1 196 ? -11.822 -7.391 -10.057 1.00 90.38 196 ILE A C 1
ATOM 1537 O O . ILE A 1 196 ? -11.473 -7.776 -8.939 1.00 90.38 196 ILE A O 1
ATOM 1541 N N . ALA A 1 197 ? -12.478 -8.181 -10.916 1.00 85.25 197 ALA A N 1
ATOM 1542 C CA . ALA A 1 197 ? -12.826 -9.571 -10.643 1.00 85.25 197 ALA A CA 1
ATOM 1543 C C . ALA A 1 197 ? -11.565 -10.434 -10.461 1.00 85.25 197 ALA A C 1
ATOM 1545 O O . ALA A 1 197 ? -10.525 -10.179 -11.068 1.00 85.25 197 ALA A O 1
ATOM 1546 N N . TRP A 1 198 ? -11.621 -11.433 -9.580 1.00 79.00 198 TRP A N 1
ATOM 1547 C CA . TRP A 1 198 ? -10.454 -12.255 -9.231 1.00 79.00 198 TRP A CA 1
ATOM 1548 C C . TRP A 1 198 ? -10.013 -13.209 -10.348 1.00 79.00 198 TRP A C 1
ATOM 1550 O O . TRP A 1 198 ? -8.832 -13.531 -10.441 1.00 79.00 198 TRP A O 1
ATOM 1560 N N . ASP A 1 199 ? -10.945 -13.638 -11.192 1.00 81.19 199 ASP A N 1
ATOM 1561 C CA . ASP A 1 199 ? -10.783 -14.671 -12.218 1.00 81.19 199 ASP A CA 1
ATOM 1562 C C . ASP A 1 199 ? -10.438 -14.131 -13.617 1.00 81.19 199 ASP A C 1
ATOM 1564 O O . ASP A 1 199 ? -10.001 -14.888 -14.484 1.00 81.19 199 ASP A O 1
ATOM 1568 N N . ASP A 1 200 ? -10.570 -12.825 -13.842 1.00 85.00 200 ASP A N 1
ATOM 1569 C CA . ASP A 1 200 ? -10.308 -12.182 -15.133 1.00 85.00 200 ASP A CA 1
ATOM 1570 C C . ASP A 1 200 ? -8.814 -11.871 -15.330 1.00 85.00 200 ASP A C 1
ATOM 1572 O O . ASP A 1 200 ? -8.377 -10.719 -15.294 1.00 85.00 200 ASP A O 1
ATOM 1576 N N . VAL A 1 201 ? -8.006 -12.922 -15.489 1.00 79.19 201 VAL A N 1
ATOM 1577 C CA . VAL A 1 201 ? -6.542 -12.851 -15.630 1.00 79.19 201 VAL A CA 1
ATOM 1578 C C . VAL A 1 201 ? -6.114 -12.874 -17.101 1.00 79.19 201 VAL A C 1
ATOM 1580 O O . VAL A 1 201 ? -6.509 -13.754 -17.865 1.00 79.19 201 VAL A O 1
ATOM 1583 N N . PHE A 1 202 ? -5.217 -11.965 -17.493 1.00 74.06 202 PHE A N 1
ATOM 1584 C CA . PHE A 1 202 ? -4.564 -11.975 -18.803 1.00 74.06 202 PHE A CA 1
ATOM 1585 C C . PHE A 1 202 ? -3.128 -12.490 -18.718 1.00 74.06 202 PHE A C 1
ATOM 1587 O O . PHE A 1 202 ? -2.208 -11.722 -18.470 1.00 74.06 202 PHE A O 1
ATOM 1594 N N . THR A 1 203 ? -2.913 -13.782 -18.967 1.00 70.81 203 THR A N 1
ATOM 1595 C CA . THR A 1 203 ? -1.611 -14.458 -18.794 1.00 70.81 203 THR A CA 1
ATOM 1596 C C . THR A 1 203 ? -0.618 -14.289 -19.949 1.00 70.81 203 THR A C 1
ATOM 1598 O O . THR A 1 203 ? 0.528 -14.696 -19.809 1.00 70.81 203 THR A O 1
ATOM 1601 N N . ASN A 1 204 ? -1.027 -13.693 -21.074 1.00 57.62 204 ASN A N 1
ATOM 1602 C CA . ASN A 1 204 ? -0.178 -13.518 -22.264 1.00 57.62 204 ASN A CA 1
ATOM 1603 C C . ASN A 1 204 ? 0.526 -12.149 -22.312 1.00 57.62 204 ASN A C 1
ATOM 1605 O O . ASN A 1 204 ? 0.989 -11.734 -23.373 1.00 57.62 204 ASN A O 1
ATOM 1609 N N . SER A 1 205 ? 0.580 -11.415 -21.197 1.00 58.91 205 SER A N 1
ATOM 1610 C CA . SER A 1 205 ? 1.366 -10.184 -21.116 1.00 58.91 205 SER A CA 1
ATOM 1611 C C . SER A 1 205 ? 2.771 -10.496 -20.648 1.00 58.91 205 SER A C 1
ATOM 1613 O O . SER A 1 205 ? 2.953 -11.096 -19.586 1.00 58.91 205 SER A O 1
ATOM 1615 N N . ILE A 1 206 ? 3.764 -10.018 -21.401 1.00 56.44 206 ILE A N 1
ATOM 1616 C CA . ILE A 1 206 ? 5.112 -9.949 -20.867 1.00 56.44 206 ILE A CA 1
ATOM 1617 C C . ILE A 1 206 ? 5.405 -8.550 -20.343 1.00 56.44 206 ILE A C 1
ATOM 1619 O O . ILE A 1 206 ? 6.096 -7.736 -20.943 1.00 56.44 206 ILE A O 1
ATOM 1623 N N . ALA A 1 207 ? 4.787 -8.267 -19.206 1.00 58.19 207 ALA A N 1
ATOM 1624 C CA . ALA A 1 207 ? 4.901 -7.000 -18.513 1.00 58.19 207 ALA A CA 1
ATOM 1625 C C . ALA A 1 207 ? 5.904 -7.161 -17.363 1.00 58.19 207 ALA A C 1
ATOM 1627 O O . ALA A 1 207 ? 5.551 -7.386 -16.207 1.00 58.19 207 ALA A O 1
ATOM 1628 N N . VAL A 1 208 ? 7.185 -7.169 -17.716 1.00 61.62 208 VAL A N 1
ATOM 1629 C CA . VAL A 1 208 ? 8.281 -7.296 -16.757 1.00 61.62 208 VAL A CA 1
ATOM 1630 C C . VAL A 1 208 ? 9.257 -6.166 -17.013 1.00 61.62 208 VAL A C 1
ATOM 1632 O O . VAL A 1 208 ? 9.601 -5.901 -18.163 1.00 61.62 208 VAL A O 1
ATOM 1635 N N . SER A 1 209 ? 9.720 -5.525 -15.948 1.00 58.62 209 SER A N 1
ATOM 1636 C CA . SER A 1 209 ? 10.570 -4.337 -15.997 1.00 58.62 209 SER A CA 1
ATOM 1637 C C . SER A 1 209 ? 12.025 -4.602 -16.445 1.00 58.62 209 SER A C 1
ATOM 1639 O O . SER A 1 209 ? 12.960 -4.020 -15.892 1.00 58.62 209 SER A O 1
ATOM 1641 N N . TRP A 1 210 ? 12.271 -5.522 -17.379 1.00 59.50 210 TRP A N 1
ATOM 1642 C CA . TRP A 1 210 ? 13.616 -5.715 -17.926 1.00 59.50 210 TRP A CA 1
ATOM 1643 C C . TRP A 1 210 ? 13.973 -4.545 -18.855 1.00 59.50 210 TRP A C 1
ATOM 1645 O O . TRP A 1 210 ? 13.078 -4.014 -19.522 1.00 59.50 210 TRP A O 1
ATOM 1655 N N . PRO A 1 211 ? 15.255 -4.137 -18.925 1.00 48.66 211 PRO A N 1
ATOM 1656 C CA . PRO A 1 211 ? 15.716 -3.303 -20.028 1.00 48.66 211 PRO A CA 1
ATOM 1657 C C . PRO A 1 211 ? 15.430 -4.029 -21.354 1.00 48.66 211 PRO A C 1
ATOM 1659 O O . PRO A 1 211 ? 15.570 -5.250 -21.427 1.00 48.66 211 PRO A O 1
ATOM 1662 N N . GLU A 1 212 ? 15.017 -3.286 -22.384 1.00 47.81 212 GLU A N 1
ATOM 1663 C CA . GLU A 1 212 ? 14.589 -3.796 -23.705 1.00 47.81 212 GLU A CA 1
ATOM 1664 C C . GLU A 1 212 ? 15.640 -4.690 -24.412 1.00 47.81 212 GLU A C 1
ATOM 1666 O O . GLU A 1 212 ? 15.329 -5.392 -25.373 1.00 47.81 212 GLU A O 1
ATOM 1671 N N . ASP A 1 213 ? 16.869 -4.733 -23.896 1.00 42.12 213 ASP A N 1
ATOM 1672 C CA . ASP A 1 213 ? 18.053 -5.374 -24.473 1.00 42.12 213 ASP A CA 1
ATOM 1673 C C . ASP A 1 213 ? 18.096 -6.919 -24.348 1.00 42.12 213 ASP A C 1
ATOM 1675 O O . ASP A 1 213 ? 19.104 -7.532 -24.703 1.00 42.12 213 ASP A O 1
ATOM 1679 N N . LEU A 1 214 ? 17.041 -7.575 -23.846 1.00 43.00 214 LEU A N 1
ATOM 1680 C CA . LEU A 1 214 ? 16.963 -9.046 -23.712 1.00 43.00 214 LEU A CA 1
ATOM 1681 C C . LEU A 1 214 ? 15.729 -9.680 -24.378 1.00 43.00 214 LEU A C 1
ATOM 1683 O O . LEU A 1 214 ? 15.378 -10.824 -24.090 1.00 43.00 214 LEU A O 1
ATOM 1687 N N . LEU A 1 215 ? 15.098 -8.978 -25.322 1.00 41.75 215 LEU A N 1
ATOM 1688 C CA . LEU A 1 215 ? 14.188 -9.604 -26.282 1.00 41.75 215 LEU A CA 1
ATOM 1689 C C . LEU A 1 215 ? 15.008 -10.418 -27.298 1.00 41.75 215 LEU A C 1
ATOM 1691 O O . LEU A 1 215 ? 15.594 -9.851 -28.219 1.00 41.75 215 LEU A O 1
ATOM 1695 N N . VAL A 1 216 ? 15.036 -11.745 -27.161 1.00 39.28 216 VAL A N 1
ATOM 1696 C CA . VAL A 1 216 ? 15.471 -12.639 -28.247 1.00 39.28 216 VAL A CA 1
ATOM 1697 C C . VAL A 1 216 ? 14.218 -13.257 -28.862 1.00 39.28 216 VAL A C 1
ATOM 1699 O O . VAL A 1 216 ? 13.491 -13.989 -28.204 1.00 39.28 216 VAL A O 1
ATOM 1702 N N . ASP A 1 217 ? 13.937 -12.910 -30.118 1.00 39.12 217 ASP A N 1
ATOM 1703 C CA . ASP A 1 217 ? 12.870 -13.486 -30.954 1.00 39.12 217 ASP A CA 1
ATOM 1704 C C . ASP A 1 217 ? 11.426 -13.408 -30.413 1.00 39.12 217 ASP A C 1
ATOM 1706 O O . ASP A 1 217 ? 10.566 -14.199 -30.791 1.00 39.12 217 ASP A O 1
ATOM 1710 N N . GLY A 1 218 ? 11.108 -12.408 -29.584 1.00 41.53 218 GLY A N 1
ATOM 1711 C CA . GLY A 1 218 ? 9.724 -12.150 -29.156 1.00 41.53 218 GLY A CA 1
ATOM 1712 C C . GLY A 1 218 ? 9.162 -13.155 -28.145 1.00 41.53 218 GLY A C 1
ATOM 1713 O O . GLY A 1 218 ? 7.984 -13.068 -27.799 1.00 41.53 218 GLY A O 1
ATOM 1714 N N . GLU A 1 219 ? 9.997 -14.055 -27.626 1.00 38.78 219 GLU A N 1
ATOM 1715 C CA . GLU A 1 219 ? 9.706 -14.880 -26.458 1.00 38.78 219 GLU A CA 1
ATOM 1716 C C . GLU A 1 219 ? 10.652 -14.500 -25.319 1.00 38.78 219 GLU A C 1
ATOM 1718 O O . GLU A 1 219 ? 11.855 -14.320 -25.500 1.00 38.78 219 GLU A O 1
ATOM 1723 N N . TYR A 1 220 ? 10.099 -14.351 -24.118 1.00 45.56 220 TYR A N 1
ATOM 1724 C CA . TYR A 1 220 ? 10.908 -14.086 -22.939 1.00 45.56 220 TYR A CA 1
ATOM 1725 C C . TYR A 1 220 ? 11.427 -15.417 -22.435 1.00 45.56 220 TYR A C 1
ATOM 1727 O O . TYR A 1 220 ? 10.648 -16.292 -22.054 1.00 45.56 220 TYR A O 1
ATOM 1735 N N . VAL A 1 221 ? 12.748 -15.556 -22.454 1.00 38.09 221 VAL A N 1
ATOM 1736 C CA . VAL A 1 221 ? 13.451 -16.735 -21.962 1.00 38.09 221 VAL A CA 1
ATOM 1737 C C . VAL A 1 221 ? 13.252 -16.808 -20.447 1.00 38.09 221 VAL A C 1
ATOM 1739 O O . VAL A 1 221 ? 13.989 -16.211 -19.666 1.00 38.09 221 VAL A O 1
ATOM 1742 N N . LEU A 1 222 ? 12.203 -17.513 -20.030 1.00 42.69 222 LEU A N 1
ATOM 1743 C CA . LEU A 1 222 ? 12.084 -18.065 -18.689 1.00 42.69 222 LEU A CA 1
ATOM 1744 C C . LEU A 1 222 ? 12.999 -19.290 -18.631 1.00 42.69 222 LEU A C 1
ATOM 1746 O O . LEU A 1 222 ? 12.504 -20.400 -18.751 1.00 42.69 222 LEU A O 1
ATOM 1750 N N . ASP A 1 223 ? 14.312 -19.115 -18.497 1.00 34.84 223 ASP A N 1
ATOM 1751 C CA . ASP A 1 223 ? 15.185 -20.247 -18.168 1.00 34.84 223 ASP A CA 1
ATOM 1752 C C . ASP A 1 223 ? 16.319 -19.820 -17.232 1.00 34.84 223 ASP A C 1
ATOM 1754 O O . ASP A 1 223 ? 17.123 -18.940 -17.556 1.00 34.84 223 ASP A O 1
ATOM 1758 N N . GLY A 1 224 ? 16.364 -20.489 -16.073 1.00 36.47 224 GLY A N 1
ATOM 1759 C CA . GLY A 1 224 ? 17.406 -20.397 -15.050 1.00 36.47 224 GLY A CA 1
ATOM 1760 C C . GLY A 1 224 ? 16.877 -20.499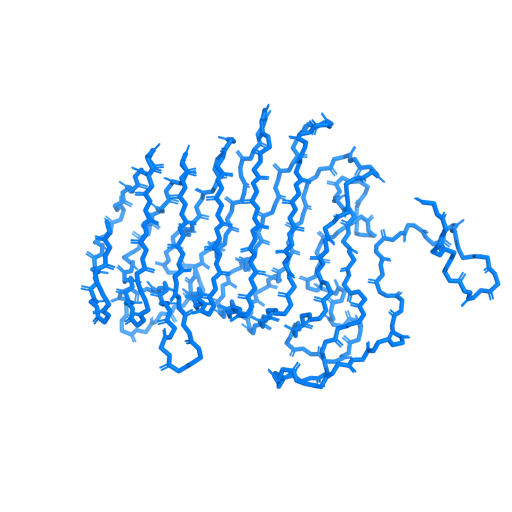 -13.629 1.00 36.47 224 GLY A C 1
ATOM 1761 O O . GLY A 1 224 ? 17.042 -19.497 -12.903 1.00 36.47 224 GLY A O 1
#

Secondary structure (DSSP, 8-state):
-B-TT-EEEE-TT-EEEESSEEEEETT-EEEE-TT-EEEESSEEEEE-BTTB-EEEEESSSS--TTSEEEEEEETT-EEEEESEEEESEEEEEEEE-SSS--EEEEES-EEES-SEEEEEE--STT---EEEEES-EEES-SEEEEEE---TT-EEE-TT-B-S-S-HHHHHTTEE-TTT-TTS-EEE--S-BSSSSSS-B-TT---B---GGG-BTTB-----